Protein AF-A0A136KD57-F1 (afdb_monomer_lite)

Secondary structure (DSSP, 8-state):
-EEEEE-SHHHH---TT-SS-SSHHHHHHHHHHHHHHHHHHTSEEEEE-HHHHHHHHHHHHHH----HHHHHHSEE----TTT----HHHHHHHHHHHHHHHHHHHHHHHHHHHHHHH-HHHHHHTT-HHHHHHHHHHHHHHHHHHHHHHHHTT---SHHHHHHHHHHHHTT-EEE---HHHHHHHHHTT-EE--HHHHHHHHHHHHHHTSPP-

Structure (mmCIF, N/CA/C/O backbone):
data_AF-A0A136KD57-F1
#
_entry.id   AF-A0A136KD57-F1
#
loop_
_atom_site.group_PDB
_atom_site.id
_atom_site.type_symbol
_atom_site.label_atom_id
_atom_site.label_alt_id
_atom_site.label_comp_id
_atom_site.label_asym_id
_atom_site.label_entity_id
_atom_site.label_seq_id
_atom_site.pdbx_PDB_ins_code
_atom_site.Cartn_x
_atom_site.Cartn_y
_atom_site.Cartn_z
_atom_site.occupancy
_atom_site.B_iso_or_equiv
_atom_site.auth_seq_id
_atom_site.auth_comp_id
_atom_site.auth_asym_id
_atom_site.auth_atom_id
_atom_site.pdbx_PDB_model_num
ATOM 1 N N . MET A 1 1 ? 10.566 -3.172 -24.345 1.00 79.19 1 MET A N 1
ATOM 2 C CA . MET A 1 1 ? 11.076 -2.652 -23.063 1.00 79.19 1 MET A CA 1
ATOM 3 C C . MET A 1 1 ? 9.919 -2.683 -22.078 1.00 79.19 1 MET A C 1
ATOM 5 O O . MET A 1 1 ? 8.841 -2.242 -22.454 1.00 79.19 1 MET A O 1
ATOM 9 N N . HIS A 1 2 ? 10.093 -3.294 -20.907 1.00 89.06 2 HIS A N 1
ATOM 10 C CA . HIS A 1 2 ? 9.032 -3.452 -19.905 1.00 89.06 2 HIS A CA 1
ATOM 11 C C . HIS A 1 2 ? 9.342 -2.602 -18.672 1.00 89.06 2 HIS A C 1
ATOM 13 O O . HIS A 1 2 ? 10.442 -2.697 -18.131 1.00 89.06 2 HIS A O 1
ATOM 19 N N . ASN A 1 3 ? 8.368 -1.819 -18.212 1.00 95.75 3 ASN A N 1
ATOM 20 C CA . ASN A 1 3 ? 8.470 -1.084 -16.955 1.00 95.75 3 ASN A CA 1
ATOM 21 C C . ASN A 1 3 ? 7.967 -1.975 -15.817 1.00 95.75 3 ASN A C 1
ATOM 23 O O . ASN A 1 3 ? 6.866 -2.516 -15.910 1.00 95.75 3 ASN A O 1
ATOM 27 N N . ILE A 1 4 ? 8.754 -2.140 -14.759 1.00 96.50 4 ILE A N 1
ATOM 28 C CA . ILE A 1 4 ? 8.325 -2.776 -13.510 1.00 96.50 4 ILE A CA 1
ATOM 29 C C . ILE A 1 4 ? 8.176 -1.670 -12.477 1.00 96.50 4 ILE A C 1
ATOM 31 O O . ILE A 1 4 ? 9.162 -1.044 -12.100 1.00 96.50 4 ILE A O 1
ATOM 35 N N . VAL A 1 5 ? 6.944 -1.441 -12.034 1.00 97.25 5 VAL A N 1
ATOM 36 C CA . VAL A 1 5 ? 6.612 -0.420 -11.043 1.00 97.25 5 VAL A CA 1
ATOM 37 C C . VAL A 1 5 ? 6.455 -1.093 -9.690 1.00 97.25 5 VAL A C 1
ATOM 39 O O . VAL A 1 5 ? 5.554 -1.914 -9.528 1.00 97.25 5 VAL A O 1
ATOM 42 N N . PHE A 1 6 ? 7.357 -0.804 -8.752 1.00 95.00 6 PHE A N 1
ATOM 43 C CA . PHE A 1 6 ? 7.468 -1.563 -7.505 1.00 95.00 6 PHE A CA 1
ATOM 44 C C . PHE A 1 6 ? 7.185 -0.739 -6.246 1.00 95.00 6 PHE A C 1
ATOM 46 O O . PHE A 1 6 ? 7.474 0.457 -6.182 1.00 95.00 6 PHE A O 1
ATOM 53 N N . ASP A 1 7 ? 6.656 -1.440 -5.250 1.00 91.31 7 ASP A N 1
ATOM 54 C CA . ASP A 1 7 ? 6.263 -0.943 -3.930 1.00 91.31 7 ASP A CA 1
ATOM 55 C C . ASP A 1 7 ? 7.335 -1.233 -2.855 1.00 91.31 7 ASP A C 1
ATOM 57 O O . ASP A 1 7 ? 8.172 -2.115 -3.047 1.00 91.31 7 ASP A O 1
ATOM 61 N N . THR A 1 8 ? 7.296 -0.575 -1.691 1.00 88.31 8 THR A N 1
ATOM 62 C CA . THR A 1 8 ? 8.123 -0.946 -0.525 1.00 88.31 8 THR A CA 1
ATOM 63 C C . THR A 1 8 ? 7.724 -2.302 0.049 1.00 88.31 8 THR A C 1
ATOM 65 O O . THR A 1 8 ? 8.574 -3.060 0.526 1.00 88.31 8 THR A O 1
ATOM 68 N N . ASN A 1 9 ? 6.435 -2.641 -0.037 1.00 88.25 9 ASN A N 1
ATOM 69 C CA . ASN A 1 9 ? 5.845 -3.835 0.560 1.00 88.25 9 ASN A CA 1
ATOM 70 C C . ASN A 1 9 ? 6.569 -5.134 0.153 1.00 88.25 9 ASN A C 1
ATOM 72 O O . ASN A 1 9 ? 6.773 -6.010 0.995 1.00 88.25 9 ASN A O 1
ATOM 76 N N . ILE A 1 10 ? 7.073 -5.227 -1.086 1.00 89.06 10 ILE A N 1
ATOM 77 C CA . ILE A 1 10 ? 7.795 -6.415 -1.584 1.00 89.06 10 ILE A CA 1
ATOM 78 C C . ILE A 1 10 ? 9.068 -6.733 -0.776 1.00 89.06 10 ILE A C 1
ATOM 80 O O . ILE A 1 10 ? 9.485 -7.893 -0.697 1.00 89.06 10 ILE A O 1
ATOM 84 N N . PHE A 1 11 ? 9.684 -5.724 -0.151 1.00 89.19 11 PHE A N 1
ATOM 85 C CA . PHE A 1 11 ? 10.924 -5.866 0.618 1.00 89.19 11 PHE A CA 1
ATOM 86 C C . PHE A 1 11 ? 10.695 -6.208 2.083 1.00 89.19 11 PHE A C 1
ATOM 88 O O . PHE A 1 11 ? 11.614 -6.700 2.736 1.00 89.19 11 PHE A O 1
ATOM 95 N N . PHE A 1 12 ? 9.488 -5.981 2.605 1.00 85.38 12 PHE A N 1
ATOM 96 C CA . PHE A 1 12 ? 9.203 -6.158 4.030 1.00 85.38 12 PHE A CA 1
ATOM 97 C C . PHE A 1 12 ? 8.187 -7.261 4.290 1.00 85.38 12 PHE A C 1
ATOM 99 O O . PHE A 1 12 ? 8.375 -8.047 5.216 1.00 85.38 12 PHE A O 1
ATOM 106 N N . ASN A 1 13 ? 7.195 -7.422 3.419 1.00 76.75 13 ASN A N 1
ATOM 107 C CA . ASN A 1 13 ? 6.130 -8.399 3.572 1.00 76.75 13 ASN A CA 1
ATOM 108 C C . ASN A 1 13 ? 6.259 -9.494 2.504 1.00 76.75 13 ASN A C 1
ATOM 110 O O . ASN A 1 13 ? 6.046 -9.257 1.317 1.00 76.75 13 ASN A O 1
ATOM 114 N N . THR A 1 14 ? 6.670 -10.694 2.911 1.00 66.56 14 THR A N 1
ATOM 115 C CA . THR A 1 14 ? 6.693 -11.874 2.033 1.00 66.56 14 THR A CA 1
ATOM 116 C C . THR A 1 14 ? 5.744 -12.917 2.563 1.00 66.56 14 THR A C 1
ATOM 118 O O . THR A 1 14 ? 5.852 -13.316 3.722 1.00 66.56 14 THR A O 1
ATOM 121 N N . GLU A 1 15 ? 4.884 -13.403 1.680 1.00 65.38 15 GLU A N 1
ATOM 122 C CA . GLU A 1 15 ? 4.114 -14.612 1.917 1.00 65.38 15 GLU A CA 1
ATOM 123 C C . GLU A 1 15 ? 5.043 -15.832 2.015 1.00 65.38 1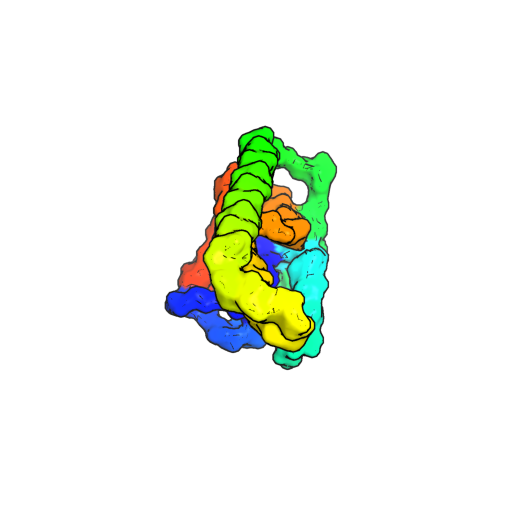5 GLU A C 1
ATOM 125 O O . GLU A 1 15 ? 6.078 -15.924 1.336 1.00 65.38 15 GLU A O 1
ATOM 130 N N . ASP A 1 16 ? 4.663 -16.788 2.862 1.00 56.28 16 ASP A N 1
ATOM 131 C CA . ASP A 1 16 ? 5.336 -18.078 2.945 1.00 56.28 16 ASP A CA 1
ATOM 132 C C . ASP A 1 16 ? 5.268 -18.793 1.584 1.00 56.28 16 ASP A C 1
ATOM 134 O O . ASP A 1 16 ? 4.196 -18.986 1.017 1.00 56.28 16 ASP A O 1
ATOM 138 N N . GLY A 1 17 ? 6.430 -19.193 1.054 1.00 57.91 17 GLY A N 1
ATOM 139 C CA . GLY A 1 17 ? 6.535 -19.878 -0.241 1.00 57.91 17 GLY A CA 1
ATOM 140 C C . GLY A 1 17 ? 6.887 -18.986 -1.436 1.00 57.91 17 GLY A C 1
ATOM 141 O O . GLY A 1 17 ? 6.871 -19.473 -2.563 1.00 57.91 17 GLY A O 1
ATOM 142 N N . SER A 1 18 ? 7.229 -17.710 -1.225 1.00 68.75 18 SER A N 1
ATOM 143 C CA . SER A 1 18 ? 7.801 -16.885 -2.297 1.00 68.75 18 SER A CA 1
ATOM 144 C C . SER A 1 18 ? 9.212 -17.341 -2.706 1.00 68.75 18 SER A C 1
ATOM 146 O O . SER A 1 18 ? 9.999 -17.779 -1.867 1.00 68.75 18 SER A O 1
ATOM 148 N N . ASP A 1 19 ? 9.566 -17.157 -3.982 1.00 75.38 19 ASP A N 1
ATOM 149 C CA . ASP A 1 19 ? 10.933 -17.350 -4.505 1.00 75.38 19 ASP A CA 1
ATOM 150 C C . ASP A 1 19 ? 11.944 -16.294 -3.992 1.00 75.38 19 ASP A C 1
ATOM 152 O O . ASP A 1 19 ? 13.109 -16.261 -4.416 1.00 75.38 19 ASP A O 1
ATOM 156 N N . PHE A 1 20 ? 11.491 -15.390 -3.118 1.00 83.31 20 PHE A N 1
ATOM 157 C CA . PHE A 1 20 ? 12.258 -14.277 -2.580 1.00 83.31 20 PHE A CA 1
ATOM 158 C C . PHE A 1 20 ? 12.920 -14.651 -1.247 1.00 83.31 20 PHE A C 1
ATOM 160 O O . PHE A 1 20 ? 12.356 -15.406 -0.451 1.00 83.31 20 PHE A O 1
ATOM 167 N N . PRO A 1 21 ? 14.118 -14.108 -0.968 1.00 86.06 21 PRO A N 1
ATOM 168 C CA . PRO A 1 21 ? 14.751 -14.266 0.333 1.00 86.06 21 PRO A CA 1
ATOM 169 C C . PRO A 1 21 ? 13.870 -13.748 1.477 1.00 86.06 21 PRO A C 1
ATOM 171 O O . PRO A 1 21 ? 13.129 -12.780 1.319 1.00 86.06 21 PRO A O 1
ATOM 174 N N . LYS A 1 22 ? 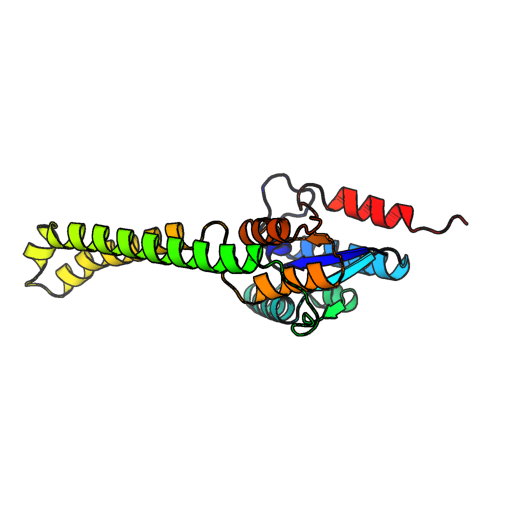13.985 -14.356 2.663 1.00 85.12 22 LYS A N 1
ATOM 175 C CA . LYS A 1 22 ? 13.256 -13.889 3.858 1.00 85.12 22 LYS A CA 1
ATOM 176 C C . LYS A 1 22 ? 13.837 -12.582 4.405 1.00 85.12 22 LYS A C 1
ATOM 178 O O . LYS A 1 22 ? 13.101 -11.734 4.912 1.00 85.12 22 LYS A O 1
ATOM 183 N N . ASN A 1 23 ? 15.156 -12.414 4.302 1.00 89.50 23 ASN A N 1
ATOM 184 C CA . ASN A 1 23 ? 15.848 -11.231 4.793 1.00 89.50 23 ASN A CA 1
ATOM 185 C C . ASN A 1 23 ? 15.536 -10.007 3.897 1.00 89.50 23 ASN A C 1
ATOM 187 O O . ASN A 1 23 ? 15.677 -10.109 2.677 1.00 89.50 23 ASN A O 1
ATOM 191 N N . PRO A 1 24 ? 15.119 -8.856 4.461 1.00 90.19 24 PRO A N 1
ATOM 192 C CA . PRO A 1 24 ? 14.869 -7.634 3.690 1.00 90.19 24 PRO A CA 1
ATOM 193 C C . PRO A 1 24 ? 16.069 -7.139 2.868 1.00 90.19 24 PRO A C 1
ATOM 195 O O . PRO A 1 24 ? 15.885 -6.771 1.712 1.00 90.19 24 PRO A O 1
ATOM 198 N N . GLN A 1 25 ? 17.292 -7.183 3.413 1.00 91.94 25 GLN A N 1
ATOM 199 C CA . GLN A 1 25 ? 18.507 -6.784 2.690 1.00 91.94 25 GLN A CA 1
ATOM 200 C C . GLN A 1 25 ? 18.726 -7.668 1.462 1.00 91.94 25 GLN A C 1
ATOM 202 O O . GLN A 1 25 ? 18.897 -7.161 0.361 1.00 91.94 25 GLN A O 1
ATOM 207 N N . GLU A 1 26 ? 18.628 -8.989 1.622 1.00 91.94 26 GLU A N 1
ATOM 208 C CA . GLU A 1 26 ? 18.803 -9.929 0.507 1.00 91.94 26 GLU A CA 1
ATOM 209 C C . GLU A 1 26 ? 17.748 -9.718 -0.595 1.00 91.94 26 GLU A C 1
ATOM 211 O O . GLU A 1 26 ? 18.031 -9.920 -1.777 1.00 91.94 26 GLU A O 1
ATOM 216 N N . ARG A 1 27 ? 16.529 -9.285 -0.236 1.00 91.00 27 ARG A N 1
ATOM 217 C CA . ARG A 1 27 ? 15.493 -8.905 -1.212 1.00 91.00 27 ARG A CA 1
ATOM 218 C C . ARG A 1 27 ? 15.848 -7.629 -1.961 1.00 91.00 27 ARG A C 1
ATOM 220 O O . ARG A 1 27 ? 15.686 -7.589 -3.179 1.00 91.00 27 ARG A O 1
ATOM 227 N N . ILE A 1 28 ? 16.318 -6.608 -1.247 1.00 93.19 28 ILE A N 1
ATOM 228 C CA . ILE A 1 28 ? 16.773 -5.346 -1.840 1.00 93.19 28 ILE A CA 1
ATOM 229 C C . ILE A 1 28 ? 17.917 -5.621 -2.819 1.00 93.19 28 ILE A C 1
ATOM 231 O O . ILE A 1 28 ? 17.846 -5.188 -3.969 1.00 93.19 28 ILE A O 1
ATOM 235 N N . ASP A 1 29 ? 18.904 -6.419 -2.410 1.00 93.44 29 ASP A N 1
ATOM 236 C CA . ASP A 1 29 ? 20.050 -6.796 -3.241 1.00 93.44 29 ASP A CA 1
ATOM 237 C C . ASP A 1 29 ? 19.606 -7.582 -4.484 1.00 93.44 29 ASP A C 1
ATOM 239 O O . ASP A 1 29 ? 20.069 -7.324 -5.599 1.00 93.44 29 ASP A O 1
ATOM 243 N N . LEU A 1 30 ? 18.655 -8.512 -4.325 1.00 92.50 30 LEU A N 1
ATOM 244 C CA . LEU A 1 30 ? 18.106 -9.287 -5.436 1.00 92.50 30 LEU A CA 1
ATOM 245 C C . LEU A 1 30 ? 17.407 -8.386 -6.463 1.00 92.50 30 LEU A C 1
ATOM 247 O O . LEU A 1 30 ? 17.699 -8.486 -7.658 1.00 92.50 30 LEU A O 1
ATOM 251 N N . VAL A 1 31 ? 16.513 -7.497 -6.021 1.00 93.31 31 VAL A N 1
ATOM 252 C CA . VAL A 1 31 ? 15.816 -6.560 -6.918 1.00 93.31 31 VAL A CA 1
ATOM 253 C C . VAL A 1 31 ? 16.798 -5.573 -7.548 1.00 93.31 31 VAL A C 1
ATOM 255 O O . VAL A 1 31 ? 16.710 -5.327 -8.750 1.00 93.31 31 VAL A O 1
ATOM 258 N N . GLY A 1 32 ? 17.787 -5.088 -6.792 1.00 94.25 32 GLY A N 1
ATOM 259 C CA . GLY A 1 32 ? 18.881 -4.265 -7.312 1.00 94.25 32 GLY A CA 1
ATOM 260 C C . GLY A 1 32 ? 19.642 -4.969 -8.436 1.00 94.25 32 GLY A C 1
ATOM 261 O O . GLY A 1 32 ? 19.864 -4.386 -9.498 1.00 94.25 32 GLY A O 1
ATOM 262 N N . SER A 1 33 ? 19.934 -6.264 -8.273 1.00 94.12 33 SER A N 1
ATOM 263 C CA . SER A 1 33 ? 20.579 -7.073 -9.313 1.00 94.12 33 SER A CA 1
ATOM 264 C C . SER A 1 33 ? 19.715 -7.231 -10.573 1.00 94.12 33 SER A C 1
ATOM 266 O O . SER A 1 33 ? 20.244 -7.255 -11.689 1.00 94.12 33 SER A O 1
ATOM 268 N N . PHE A 1 34 ? 18.387 -7.328 -10.428 1.00 94.00 34 PHE A N 1
ATOM 269 C CA . PHE A 1 34 ? 17.470 -7.358 -11.569 1.00 94.00 34 PHE A CA 1
ATOM 270 C C . PHE A 1 34 ? 17.435 -6.016 -12.288 1.00 94.00 34 PHE A C 1
ATOM 272 O O . PHE A 1 34 ? 17.510 -5.993 -13.516 1.00 94.00 34 PHE A O 1
ATOM 279 N N . ALA A 1 35 ? 17.368 -4.915 -11.541 1.00 94.19 35 ALA A N 1
ATOM 280 C CA . ALA A 1 35 ? 17.367 -3.568 -12.093 1.00 94.19 35 ALA A CA 1
ATOM 281 C C . ALA A 1 35 ? 18.663 -3.277 -12.868 1.00 94.19 35 ALA A C 1
ATOM 283 O O . ALA A 1 35 ? 18.607 -2.823 -14.013 1.00 94.19 35 ALA A O 1
ATOM 284 N N . ALA A 1 36 ? 19.820 -3.650 -12.309 1.00 93.75 36 ALA A N 1
ATOM 285 C CA . ALA A 1 36 ? 21.119 -3.512 -12.966 1.00 93.75 36 ALA A CA 1
ATOM 286 C C . ALA A 1 36 ? 21.180 -4.292 -14.293 1.00 93.75 36 ALA A C 1
ATOM 288 O O . ALA A 1 36 ? 21.536 -3.748 -15.341 1.00 93.75 36 ALA A O 1
ATOM 289 N N . ARG A 1 37 ? 20.772 -5.571 -14.280 1.00 92.94 37 ARG A N 1
ATOM 290 C CA . ARG A 1 37 ? 20.731 -6.412 -15.492 1.00 92.94 37 ARG A CA 1
ATOM 291 C C . ARG A 1 37 ? 19.701 -5.926 -16.514 1.00 92.94 37 ARG A C 1
ATOM 293 O O . ARG A 1 37 ? 19.945 -6.015 -17.720 1.00 92.94 37 ARG A O 1
ATOM 300 N N . GLY A 1 38 ? 18.573 -5.397 -16.048 1.00 91.19 38 GLY A N 1
ATOM 301 C CA . GLY A 1 38 ? 17.537 -4.786 -16.879 1.00 91.19 38 GLY A CA 1
ATOM 302 C C . GLY A 1 38 ? 18.077 -3.600 -17.672 1.00 91.19 38 GLY A C 1
ATOM 303 O O . GLY A 1 38 ? 17.964 -3.597 -18.900 1.00 91.19 38 GLY A O 1
ATOM 304 N N . LYS A 1 39 ? 18.771 -2.676 -16.990 1.00 87.19 39 LYS A N 1
ATOM 305 C CA . LYS A 1 39 ? 19.448 -1.528 -17.615 1.00 87.19 39 LYS A CA 1
ATOM 306 C C . LYS A 1 39 ? 20.468 -1.961 -18.671 1.00 87.19 39 LYS A C 1
ATOM 308 O O . LYS A 1 39 ? 20.448 -1.432 -19.777 1.00 87.19 39 LYS A O 1
ATOM 313 N N . ILE A 1 40 ? 21.315 -2.951 -18.368 1.00 87.50 40 ILE A N 1
ATOM 314 C CA . ILE A 1 40 ? 22.353 -3.436 -19.300 1.00 87.50 40 ILE A CA 1
ATOM 315 C C . ILE A 1 40 ? 21.742 -4.087 -20.548 1.00 87.50 40 ILE A C 1
ATOM 317 O O . ILE A 1 40 ? 22.223 -3.874 -21.657 1.00 87.50 40 ILE A O 1
ATOM 321 N N . SER A 1 41 ? 20.691 -4.891 -20.379 1.00 85.62 41 SER A N 1
ATOM 322 C CA . SER A 1 41 ? 20.040 -5.583 -21.500 1.00 85.62 41 SER A CA 1
ATOM 323 C C . SER A 1 41 ? 19.085 -4.695 -22.308 1.00 85.62 41 SER A C 1
ATOM 325 O O . SER A 1 41 ? 18.626 -5.115 -23.366 1.00 85.62 41 SER A O 1
ATOM 327 N N . GLY A 1 42 ? 18.733 -3.500 -21.814 1.00 81.94 42 GLY A N 1
ATOM 328 C CA . GLY A 1 42 ? 17.723 -2.616 -22.418 1.00 81.94 42 GLY A CA 1
ATOM 329 C C . GLY A 1 42 ? 16.297 -3.188 -22.400 1.00 81.94 42 GLY A C 1
ATOM 330 O O . GLY A 1 42 ? 15.382 -2.645 -23.022 1.00 81.94 42 GLY A O 1
ATOM 331 N N . GLY A 1 43 ? 16.096 -4.314 -21.711 1.00 83.50 43 GLY A N 1
ATOM 332 C CA . GLY A 1 43 ? 14.858 -5.082 -21.726 1.00 83.50 43 GLY A CA 1
ATOM 333 C C . GLY A 1 43 ? 13.836 -4.646 -20.685 1.00 83.50 43 GLY A C 1
ATOM 334 O O . GLY A 1 43 ? 12.629 -4.675 -20.959 1.00 83.50 43 GLY A O 1
ATOM 335 N N . LEU A 1 44 ? 14.324 -4.234 -19.512 1.00 92.44 44 LEU A N 1
ATOM 336 C CA . LEU A 1 44 ? 13.522 -3.907 -18.338 1.00 92.44 44 LEU A CA 1
ATOM 337 C C . LEU A 1 44 ? 14.036 -2.658 -17.632 1.00 92.44 44 LEU A C 1
ATOM 339 O O . LEU A 1 44 ? 15.241 -2.497 -17.452 1.00 92.44 44 LEU A O 1
ATOM 343 N N . ILE A 1 45 ? 13.100 -1.838 -17.167 1.00 94.88 45 ILE A N 1
ATOM 344 C CA . ILE A 1 45 ? 13.366 -0.681 -16.319 1.00 94.88 45 ILE A CA 1
ATOM 345 C C . ILE A 1 45 ? 12.547 -0.848 -15.045 1.00 94.88 45 ILE A C 1
ATOM 347 O O . ILE A 1 45 ? 11.340 -1.083 -15.101 1.00 94.88 45 ILE A O 1
ATOM 351 N N . PHE A 1 46 ? 13.210 -0.751 -13.898 1.00 96.38 46 PHE A N 1
ATOM 352 C CA . PHE A 1 46 ? 12.536 -0.696 -12.607 1.00 96.38 46 PHE A CA 1
ATOM 353 C C . PHE A 1 46 ? 12.274 0.762 -12.266 1.00 96.38 46 PHE A C 1
ATOM 355 O O . PHE A 1 46 ? 13.203 1.570 -12.263 1.00 96.38 46 PHE A O 1
ATOM 362 N N . VAL A 1 47 ? 11.018 1.082 -11.985 1.00 97.38 47 VAL A N 1
ATOM 363 C CA . VAL A 1 47 ? 10.553 2.439 -11.713 1.00 97.38 47 VAL A CA 1
ATOM 364 C C . VAL A 1 47 ? 9.783 2.445 -10.397 1.00 97.38 47 VAL A C 1
ATOM 366 O O . VAL A 1 47 ? 9.109 1.475 -10.053 1.00 97.38 47 VAL A O 1
ATOM 369 N N . THR A 1 48 ? 9.868 3.532 -9.646 1.00 96.56 48 THR A N 1
ATOM 370 C CA . THR A 1 48 ? 9.056 3.734 -8.445 1.00 96.56 48 THR A CA 1
ATOM 371 C C . THR A 1 48 ? 8.745 5.215 -8.225 1.00 96.56 48 THR A C 1
ATOM 373 O O . THR A 1 48 ? 9.227 6.075 -8.969 1.00 96.56 48 THR A O 1
ATOM 376 N N . THR A 1 49 ? 7.920 5.521 -7.227 1.00 97.06 49 THR A N 1
ATOM 377 C CA . THR A 1 49 ? 7.495 6.886 -6.902 1.00 97.06 49 THR A CA 1
ATOM 378 C C . THR A 1 49 ? 8.405 7.523 -5.846 1.00 97.06 49 THR A C 1
ATOM 380 O O . THR A 1 49 ? 9.021 6.815 -5.046 1.00 97.06 49 THR A O 1
ATOM 383 N N . PRO A 1 50 ? 8.486 8.867 -5.785 1.00 95.94 50 PRO A N 1
ATOM 384 C CA . PRO A 1 50 ? 9.198 9.556 -4.710 1.00 95.94 50 PRO A CA 1
ATOM 385 C C . PRO A 1 50 ? 8.729 9.142 -3.308 1.00 95.94 50 PRO A C 1
ATOM 387 O O . PRO A 1 50 ? 9.562 8.925 -2.435 1.00 95.94 50 PRO A O 1
ATOM 390 N N . SER A 1 51 ? 7.421 8.949 -3.109 1.00 93.44 51 SER A N 1
ATOM 391 C CA . SER A 1 51 ? 6.859 8.541 -1.816 1.00 93.44 51 SER A CA 1
ATOM 392 C C . SER A 1 51 ? 7.350 7.165 -1.364 1.00 93.44 51 SER A C 1
ATOM 394 O O . SER A 1 51 ? 7.719 7.002 -0.205 1.00 93.44 51 SER A O 1
ATOM 396 N N . VAL A 1 52 ? 7.452 6.201 -2.284 1.00 92.81 52 VAL A N 1
ATOM 397 C CA . VAL A 1 52 ? 8.017 4.872 -1.990 1.00 92.81 52 VAL A CA 1
ATOM 398 C C . VAL A 1 52 ? 9.503 4.978 -1.624 1.00 92.81 52 VAL A C 1
ATOM 400 O O . VAL A 1 52 ? 9.977 4.276 -0.733 1.00 92.81 52 VAL A O 1
ATOM 403 N N . ILE A 1 53 ? 10.257 5.887 -2.252 1.00 94.12 53 ILE A N 1
ATOM 404 C CA . ILE A 1 53 ? 11.657 6.141 -1.872 1.00 94.12 53 ILE A CA 1
ATOM 405 C C . ILE A 1 53 ? 11.768 6.733 -0.467 1.00 94.12 53 ILE A C 1
ATOM 407 O O . ILE A 1 53 ? 12.669 6.348 0.283 1.00 94.12 53 ILE A O 1
ATOM 411 N N . ASP A 1 54 ? 10.887 7.661 -0.107 1.00 93.31 54 ASP A N 1
ATOM 412 C CA . ASP A 1 54 ? 10.882 8.252 1.230 1.00 93.31 54 ASP A CA 1
ATOM 413 C C . ASP A 1 54 ? 10.571 7.192 2.296 1.00 93.31 54 ASP A C 1
ATOM 415 O O . ASP A 1 54 ? 11.288 7.105 3.296 1.00 93.31 54 ASP A O 1
ATOM 419 N N . GLU A 1 55 ? 9.619 6.292 2.032 1.00 91.38 55 GLU A N 1
ATOM 420 C CA . GLU A 1 55 ? 9.365 5.127 2.886 1.00 91.38 55 GLU A CA 1
ATOM 421 C C . GLU A 1 55 ? 10.594 4.214 3.014 1.00 91.38 55 GLU A C 1
ATOM 423 O O . GLU A 1 55 ? 10.974 3.846 4.128 1.00 91.38 55 GLU A O 1
ATOM 428 N N . LEU A 1 56 ? 11.265 3.870 1.905 1.00 91.94 56 LEU A N 1
ATOM 429 C CA . LEU A 1 56 ? 12.477 3.039 1.947 1.00 91.94 56 LEU A CA 1
ATOM 430 C C . LEU A 1 56 ? 13.582 3.667 2.799 1.00 91.94 56 LEU A C 1
ATOM 432 O O . LEU A 1 56 ? 14.225 2.953 3.569 1.00 91.94 56 LEU A O 1
ATOM 436 N N . LYS A 1 57 ? 13.787 4.985 2.698 1.00 92.75 57 LYS A N 1
ATOM 437 C CA . LYS A 1 57 ? 14.770 5.716 3.514 1.00 92.75 57 LYS A CA 1
ATOM 438 C C . LYS A 1 57 ? 14.407 5.698 4.994 1.00 92.75 57 LYS A C 1
ATOM 440 O O . LYS A 1 57 ? 15.284 5.526 5.840 1.00 92.75 57 LYS A O 1
ATOM 445 N N . GLU A 1 58 ? 13.128 5.860 5.327 1.00 91.19 58 GLU A N 1
ATOM 446 C CA . GLU A 1 58 ? 12.677 5.731 6.713 1.00 91.19 58 GLU A CA 1
ATOM 447 C C . GLU A 1 58 ? 12.931 4.327 7.265 1.00 91.19 58 GLU A C 1
ATOM 449 O O . GLU A 1 58 ? 13.354 4.169 8.413 1.00 91.19 58 GLU A O 1
ATOM 454 N N . PHE A 1 59 ? 12.663 3.300 6.461 1.00 88.12 59 PHE A N 1
ATOM 455 C CA . PHE A 1 59 ? 12.910 1.923 6.856 1.00 88.12 59 PHE A CA 1
ATOM 456 C C . PHE A 1 59 ? 14.416 1.630 6.990 1.00 88.12 59 PHE A C 1
ATOM 458 O O . PHE A 1 59 ? 14.790 0.947 7.945 1.00 88.12 59 PHE A O 1
ATOM 465 N N . GLU A 1 60 ? 15.273 2.172 6.115 1.00 91.12 60 GLU A N 1
ATOM 466 C CA . GLU A 1 60 ? 16.744 2.068 6.199 1.00 91.12 60 GLU A CA 1
ATOM 467 C C . GLU A 1 60 ? 17.239 2.625 7.542 1.00 91.12 60 GLU A C 1
ATOM 469 O O . GLU A 1 60 ? 17.959 1.942 8.273 1.00 91.12 60 GLU A O 1
ATOM 474 N N . GLN A 1 61 ? 16.753 3.805 7.942 1.00 90.38 61 GLN A N 1
ATOM 475 C CA . GLN A 1 61 ? 17.101 4.425 9.226 1.00 90.38 61 GLN A CA 1
ATOM 476 C C . GLN A 1 61 ? 16.643 3.609 10.442 1.00 90.38 61 GLN A C 1
ATOM 478 O O . GLN A 1 61 ? 17.343 3.560 11.453 1.00 90.38 61 GLN A O 1
ATOM 483 N N . LYS A 1 62 ? 15.460 2.986 10.368 1.00 88.56 62 LYS A N 1
ATOM 484 C CA . LYS A 1 62 ? 14.869 2.235 11.489 1.00 88.56 62 LYS A CA 1
ATOM 485 C C . LYS A 1 62 ? 15.457 0.829 11.640 1.00 88.56 62 LYS A C 1
ATOM 487 O O . LYS A 1 62 ? 15.564 0.346 12.764 1.00 88.56 62 LYS A O 1
ATOM 492 N N . ASN A 1 63 ? 15.812 0.178 10.532 1.00 85.00 63 ASN A N 1
ATOM 493 C CA . ASN A 1 63 ? 16.122 -1.256 10.497 1.00 85.00 63 ASN A CA 1
ATOM 494 C C . ASN A 1 63 ? 17.574 -1.580 10.098 1.00 85.00 63 ASN A C 1
ATOM 496 O O . ASN A 1 63 ? 17.971 -2.739 10.203 1.00 85.00 63 ASN A O 1
ATOM 500 N N . GLY A 1 64 ? 18.369 -0.594 9.662 1.00 84.00 64 GLY A N 1
ATOM 501 C CA . GLY A 1 64 ? 19.810 -0.752 9.426 1.00 84.00 64 GLY A CA 1
ATOM 502 C C . GLY A 1 64 ? 20.194 -1.548 8.172 1.00 84.00 64 GLY A C 1
ATOM 503 O O . GLY A 1 64 ? 21.263 -2.152 8.148 1.00 84.00 64 GLY A O 1
ATOM 504 N N . PHE A 1 65 ? 19.332 -1.578 7.155 1.00 87.44 65 PHE A N 1
ATOM 505 C CA . PHE A 1 65 ? 19.653 -2.113 5.826 1.00 87.44 65 PHE A CA 1
ATOM 506 C C . PHE A 1 65 ? 20.102 -0.985 4.885 1.00 87.44 65 PHE A C 1
ATOM 508 O O . PHE A 1 65 ? 19.901 0.180 5.198 1.00 87.44 65 PHE A O 1
ATOM 515 N N . TYR A 1 66 ? 20.664 -1.320 3.726 1.00 91.88 66 TYR A N 1
ATOM 516 C CA . TYR A 1 66 ? 21.219 -0.372 2.759 1.00 91.88 66 TYR A CA 1
ATOM 517 C C . TYR A 1 66 ? 20.466 -0.422 1.427 1.00 91.88 66 TYR A C 1
ATOM 519 O O . TYR A 1 66 ? 20.343 -1.494 0.832 1.00 91.88 66 TYR A O 1
ATOM 527 N N . ILE A 1 67 ? 20.016 0.736 0.926 1.00 93.56 67 ILE A N 1
ATOM 528 C CA . ILE A 1 67 ? 19.292 0.845 -0.366 1.00 93.56 67 ILE A CA 1
ATOM 529 C C . ILE A 1 67 ? 20.098 1.499 -1.491 1.00 93.56 67 ILE A C 1
ATOM 531 O O . ILE A 1 67 ? 19.627 1.544 -2.624 1.00 93.56 67 ILE A O 1
ATOM 535 N N . ALA A 1 68 ? 21.306 1.998 -1.216 1.00 91.75 68 ALA A N 1
ATOM 536 C CA . ALA A 1 68 ? 22.089 2.782 -2.175 1.00 91.75 68 ALA A CA 1
ATOM 537 C C . ALA A 1 68 ? 22.308 2.070 -3.525 1.00 91.75 68 ALA A C 1
ATOM 539 O O . ALA A 1 68 ? 22.161 2.692 -4.576 1.00 91.75 68 ALA A O 1
ATOM 540 N N . GLU A 1 69 ? 22.595 0.764 -3.500 1.00 90.38 69 GLU A N 1
ATOM 541 C CA . GLU A 1 69 ? 22.792 -0.031 -4.719 1.00 90.38 69 GLU A CA 1
ATOM 542 C C . GLU A 1 69 ? 21.498 -0.149 -5.536 1.00 90.38 69 GLU A C 1
ATOM 544 O O . GLU A 1 69 ? 21.511 0.046 -6.748 1.00 90.38 69 GLU A O 1
ATOM 549 N N . LEU A 1 70 ? 20.354 -0.388 -4.884 1.00 93.81 70 LEU A N 1
ATOM 550 C CA . LEU A 1 70 ? 19.050 -0.387 -5.552 1.00 93.81 70 LEU A CA 1
ATOM 551 C C . LEU A 1 70 ? 18.792 0.971 -6.223 1.00 93.81 70 LEU A C 1
ATOM 553 O O . LEU A 1 70 ? 18.441 1.016 -7.401 1.00 93.81 70 LEU A O 1
ATOM 557 N N . LEU A 1 71 ? 19.014 2.071 -5.494 1.00 93.38 71 LEU A N 1
ATOM 558 C CA . LEU A 1 71 ? 18.774 3.433 -5.982 1.00 93.38 71 LEU A CA 1
ATOM 559 C C . LEU A 1 71 ? 19.631 3.807 -7.197 1.00 93.38 71 LEU A C 1
ATOM 561 O O . LEU A 1 71 ? 19.186 4.593 -8.029 1.00 93.38 71 LEU A O 1
ATOM 565 N N . ALA A 1 72 ? 20.824 3.226 -7.347 1.00 93.69 72 ALA A N 1
ATOM 566 C CA . ALA A 1 72 ? 21.652 3.429 -8.536 1.00 93.69 72 ALA A CA 1
ATOM 567 C C . ALA A 1 72 ? 21.007 2.841 -9.812 1.00 93.69 72 ALA A C 1
ATOM 569 O O . ALA A 1 72 ? 21.214 3.334 -10.930 1.00 93.69 72 ALA A O 1
ATOM 570 N N . HIS A 1 73 ? 20.186 1.799 -9.661 1.00 94.88 73 HIS A N 1
ATOM 571 C CA . HIS A 1 73 ? 19.651 1.017 -10.777 1.00 94.88 73 HIS A CA 1
ATOM 572 C C . HIS A 1 73 ? 18.163 1.233 -11.056 1.00 94.88 73 HIS A C 1
ATOM 574 O O . HIS A 1 73 ? 17.708 0.832 -12.124 1.00 94.88 73 HIS A O 1
ATOM 580 N N . VAL A 1 74 ? 17.419 1.906 -10.180 1.00 95.88 74 VAL A N 1
ATOM 581 C CA . VAL A 1 74 ? 15.993 2.221 -10.393 1.00 95.88 74 VAL A CA 1
ATOM 582 C C . VAL A 1 74 ? 15.789 3.652 -10.890 1.00 95.88 74 VAL A C 1
ATOM 584 O O . VAL A 1 74 ? 16.625 4.529 -10.677 1.00 95.88 74 VAL A O 1
ATOM 587 N N . GLU A 1 75 ? 14.675 3.894 -11.570 1.00 96.06 75 GLU A N 1
ATOM 588 C CA . GLU A 1 75 ? 14.211 5.234 -11.923 1.00 96.06 75 GLU A CA 1
ATOM 589 C C . GLU A 1 75 ? 13.149 5.699 -10.926 1.00 96.06 75 GLU A C 1
ATOM 591 O O . GLU A 1 75 ? 12.274 4.935 -10.518 1.00 96.06 75 GLU A O 1
ATOM 596 N N . VAL A 1 76 ? 13.215 6.968 -10.534 1.00 96.81 76 VAL A N 1
ATOM 597 C CA . VAL A 1 76 ? 12.241 7.571 -9.622 1.00 96.81 76 VAL A CA 1
ATOM 598 C C . VAL A 1 76 ? 11.429 8.585 -10.407 1.00 96.81 76 VAL A C 1
ATOM 600 O O . VAL A 1 76 ? 11.986 9.536 -10.959 1.00 96.81 76 VAL A O 1
ATOM 603 N N . LYS A 1 77 ? 10.113 8.382 -10.467 1.00 96.69 77 LYS A N 1
ATOM 604 C CA . LYS A 1 77 ? 9.199 9.213 -11.250 1.00 96.69 77 LYS A CA 1
ATOM 605 C C . LYS A 1 77 ? 7.878 9.395 -10.510 1.00 96.69 77 LYS A C 1
ATOM 607 O O . LYS A 1 77 ? 7.288 8.433 -10.035 1.00 96.69 77 LYS A O 1
ATOM 612 N N . ALA A 1 78 ? 7.410 10.636 -10.416 1.00 95.6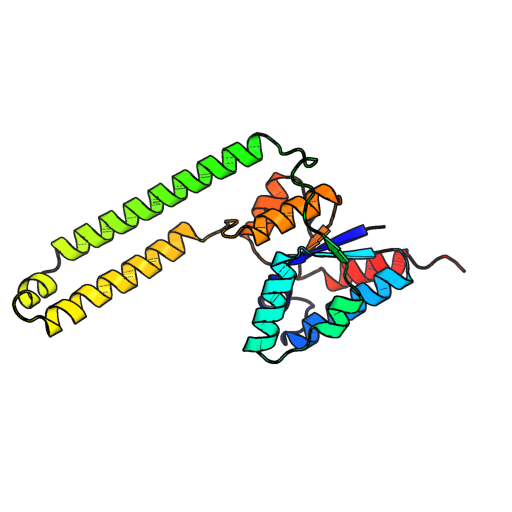9 78 ALA A N 1
ATOM 613 C CA . ALA A 1 78 ? 6.053 10.922 -9.959 1.00 95.69 78 ALA A CA 1
ATOM 614 C C . ALA A 1 78 ? 5.055 10.741 -11.120 1.00 95.69 78 ALA A C 1
ATOM 616 O O . ALA A 1 78 ? 5.429 11.021 -12.264 1.00 95.69 78 ALA A O 1
ATOM 617 N N . PRO A 1 79 ? 3.807 10.322 -10.850 1.00 95.88 79 PRO A N 1
ATOM 618 C CA . PRO A 1 79 ? 2.782 10.239 -11.882 1.00 95.88 79 PRO A CA 1
ATOM 619 C C . PRO A 1 79 ? 2.491 11.605 -12.508 1.00 95.88 79 PRO A C 1
ATOM 621 O O . PRO A 1 79 ? 2.435 12.628 -11.818 1.00 95.88 79 PRO A O 1
ATOM 624 N N . SER A 1 80 ? 2.223 11.619 -13.809 1.00 94.69 80 SER A N 1
ATOM 625 C CA . SER A 1 80 ? 1.731 12.800 -14.514 1.00 94.69 80 SER A CA 1
ATOM 626 C C . SER A 1 80 ? 0.236 12.998 -14.243 1.00 94.69 80 SER A C 1
ATOM 628 O O . SER A 1 80 ? -0.622 12.649 -15.052 1.00 94.69 80 SER A O 1
ATOM 630 N N . TYR A 1 81 ? -0.106 13.552 -13.073 1.00 91.75 81 TYR A N 1
ATOM 631 C CA . TYR A 1 81 ? -1.500 13.680 -12.609 1.00 91.75 81 TYR A CA 1
ATOM 632 C C . TYR A 1 81 ? -2.454 14.354 -13.606 1.00 91.75 81 TYR A C 1
ATOM 634 O O . TYR A 1 81 ? -3.655 14.102 -13.567 1.00 91.75 81 TYR A O 1
ATOM 642 N N . LEU A 1 82 ? -1.935 15.229 -14.471 1.00 91.25 82 LEU A N 1
ATOM 643 C CA . LEU A 1 82 ? -2.728 15.972 -15.451 1.00 91.25 82 LEU A CA 1
ATOM 644 C C . LEU A 1 82 ? -3.000 15.182 -16.737 1.00 91.25 82 LEU A C 1
ATOM 646 O O . LEU A 1 82 ? -3.953 15.496 -17.445 1.00 91.25 82 LEU A O 1
ATOM 650 N N . GLU A 1 83 ? -2.170 14.187 -17.047 1.00 92.50 83 GLU A N 1
ATOM 651 C CA . GLU A 1 83 ? -2.199 13.458 -18.321 1.00 92.50 83 GLU A CA 1
ATOM 652 C C . GLU A 1 83 ? -2.825 12.063 -18.183 1.00 92.50 83 GLU A C 1
ATOM 654 O O . GLU A 1 83 ? -3.155 11.425 -19.182 1.00 92.50 83 GLU A O 1
ATOM 659 N N . ILE A 1 84 ? -3.014 11.575 -16.952 1.00 93.31 84 ILE A N 1
ATOM 660 C CA . ILE A 1 84 ? -3.537 10.231 -16.702 1.00 93.31 84 ILE A CA 1
ATOM 661 C C . ILE A 1 84 ? -5.065 10.219 -16.790 1.00 93.31 84 ILE A C 1
ATOM 663 O O . ILE A 1 84 ? -5.777 10.737 -15.929 1.00 93.31 84 ILE A O 1
ATOM 667 N N . GLU A 1 85 ? -5.586 9.527 -17.799 1.00 90.81 85 GLU A N 1
ATOM 668 C CA . GLU A 1 85 ? -7.020 9.278 -17.936 1.00 90.81 85 GLU A CA 1
ATOM 669 C C . GLU A 1 85 ? -7.491 8.174 -16.984 1.00 90.81 85 GLU A C 1
ATOM 671 O O . GLU A 1 85 ? -7.059 7.024 -17.083 1.00 90.81 85 GLU A O 1
ATOM 676 N N . LEU A 1 86 ? -8.433 8.479 -16.092 1.00 90.69 86 LEU A N 1
ATOM 677 C CA . LEU A 1 86 ? -9.033 7.496 -15.189 1.00 90.69 86 LEU A CA 1
ATOM 678 C C . LEU A 1 86 ? -10.441 7.107 -15.624 1.00 90.69 86 LEU A C 1
ATOM 680 O O . LEU A 1 86 ? -11.260 7.947 -15.991 1.00 90.69 86 LEU A O 1
ATOM 684 N N . SER A 1 87 ? -10.749 5.813 -15.514 1.00 90.00 87 SER A N 1
ATOM 685 C CA . SER A 1 87 ? -12.115 5.338 -15.720 1.00 90.00 87 SER A CA 1
ATOM 686 C C . SER A 1 87 ? -13.043 5.939 -14.665 1.00 90.00 87 SER A C 1
ATOM 688 O O . SER A 1 87 ? -12.755 5.887 -13.467 1.00 90.00 87 SER A O 1
ATOM 690 N N . SER A 1 88 ? -14.214 6.420 -15.080 1.00 93.00 88 SER A N 1
ATOM 691 C CA . SER A 1 88 ? -15.254 6.886 -14.154 1.00 93.00 88 SER A CA 1
ATOM 692 C C . SER A 1 88 ? -15.692 5.795 -13.170 1.00 93.00 88 SER A C 1
ATOM 694 O O . SER A 1 88 ? -16.074 6.098 -12.039 1.00 93.00 88 SER A O 1
ATOM 696 N N . SER A 1 89 ? -15.581 4.516 -13.555 1.00 93.62 89 SER A N 1
ATOM 697 C CA . SER A 1 89 ? -15.842 3.387 -12.656 1.00 93.62 89 SER A CA 1
ATOM 698 C C . SER A 1 89 ? -14.871 3.336 -11.479 1.00 93.62 89 SER A C 1
ATOM 700 O O . SER A 1 89 ? -15.297 3.007 -10.378 1.00 93.62 89 SER A O 1
ATOM 702 N N . PHE A 1 90 ? -13.604 3.701 -11.689 1.00 93.19 90 PHE A N 1
ATOM 703 C CA . PHE A 1 90 ? -12.590 3.725 -10.640 1.00 93.19 90 PHE A CA 1
ATOM 704 C C . PHE A 1 90 ? -12.929 4.773 -9.579 1.00 93.19 90 PHE A C 1
ATOM 706 O O . PHE A 1 90 ? -12.972 4.463 -8.393 1.00 93.19 90 PHE A O 1
ATOM 713 N N . VAL A 1 91 ? -13.265 5.993 -10.013 1.00 92.50 91 VAL A N 1
ATOM 714 C CA . VAL A 1 91 ? -13.666 7.085 -9.110 1.00 92.50 91 VAL A CA 1
ATOM 715 C C . VAL A 1 91 ? -14.958 6.739 -8.369 1.00 92.50 91 VAL A C 1
ATOM 717 O O . VAL A 1 91 ? -15.056 6.945 -7.159 1.00 92.50 91 VAL A O 1
ATOM 720 N N . ARG A 1 92 ? -15.945 6.167 -9.069 1.00 95.44 92 ARG A N 1
ATOM 721 C CA . ARG A 1 92 ? -17.197 5.714 -8.448 1.00 95.44 92 ARG A CA 1
ATOM 722 C C . ARG A 1 92 ? -16.936 4.671 -7.363 1.00 95.44 92 ARG A C 1
ATOM 724 O O . ARG A 1 92 ? -17.486 4.788 -6.271 1.00 95.44 92 ARG A O 1
ATOM 731 N N . ASP A 1 93 ? -16.105 3.675 -7.658 1.00 93.50 93 ASP A N 1
ATOM 732 C CA . ASP A 1 93 ? -15.751 2.627 -6.703 1.00 93.50 93 ASP A CA 1
ATOM 733 C C . ASP A 1 93 ? -14.988 3.201 -5.504 1.00 93.50 93 ASP A C 1
ATOM 735 O O . ASP A 1 93 ? -15.209 2.751 -4.383 1.00 93.50 93 ASP A O 1
ATOM 739 N N . LEU A 1 94 ? -14.141 4.217 -5.713 1.00 92.06 94 LEU A N 1
ATOM 740 C CA . LEU A 1 94 ? -13.384 4.869 -4.637 1.00 92.06 94 LEU A CA 1
ATOM 741 C C . LEU A 1 94 ? -14.334 5.546 -3.654 1.00 92.06 94 LEU A C 1
ATOM 743 O O . LEU A 1 94 ? -14.239 5.352 -2.442 1.00 92.06 94 LEU A O 1
ATOM 747 N N . ILE A 1 95 ? -15.300 6.293 -4.187 1.00 93.44 95 ILE A N 1
ATOM 748 C CA . ILE A 1 95 ? -16.335 6.945 -3.385 1.00 93.44 95 ILE A CA 1
ATOM 749 C C . ILE A 1 95 ? -17.174 5.898 -2.652 1.00 93.44 95 ILE A C 1
ATOM 751 O O . ILE A 1 95 ? -17.429 6.045 -1.457 1.00 93.44 95 ILE A O 1
ATOM 755 N N . GLN A 1 96 ? -17.605 4.842 -3.345 1.00 94.19 96 GLN A N 1
ATOM 756 C CA . GLN A 1 96 ? -18.467 3.823 -2.755 1.00 94.19 96 GLN A CA 1
ATOM 757 C C . GLN A 1 96 ? -17.764 3.087 -1.608 1.00 94.19 96 GLN A C 1
ATOM 759 O O . GLN A 1 96 ? -18.297 3.017 -0.504 1.00 94.19 96 GLN A O 1
ATOM 764 N N . GLU A 1 97 ? -16.534 2.637 -1.824 1.00 92.38 97 GLU A N 1
ATOM 765 C CA . GLU A 1 97 ? -15.762 1.919 -0.814 1.00 92.38 97 GLU A CA 1
ATOM 766 C C . GLU A 1 97 ? -15.397 2.826 0.379 1.00 92.38 97 GLU A C 1
ATOM 768 O O . GLU A 1 97 ? -15.451 2.388 1.529 1.00 92.38 97 GLU A O 1
ATOM 773 N N . SER A 1 98 ? -15.118 4.115 0.143 1.00 91.19 98 SER A N 1
ATOM 774 C CA . SER A 1 98 ? -14.929 5.106 1.213 1.00 91.19 98 SER A CA 1
ATOM 775 C C . SER A 1 98 ? -16.187 5.267 2.082 1.00 91.19 98 SER A C 1
ATOM 777 O O . SER A 1 98 ? -16.110 5.273 3.320 1.00 91.19 98 SER A O 1
ATOM 779 N N . ARG A 1 99 ? -17.371 5.326 1.454 1.00 94.12 99 ARG A N 1
ATOM 780 C CA . ARG A 1 99 ? -18.659 5.379 2.165 1.00 94.12 99 ARG A CA 1
ATOM 781 C C . ARG A 1 99 ? -18.911 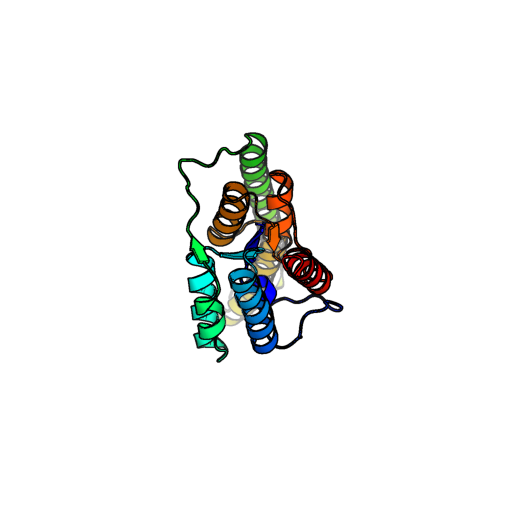4.105 2.963 1.00 94.12 99 ARG A C 1
ATOM 783 O O . ARG A 1 99 ? -19.250 4.194 4.142 1.00 94.12 99 ARG A O 1
ATOM 790 N N . ASP A 1 100 ? -18.683 2.941 2.365 1.00 93.50 100 ASP A N 1
ATOM 791 C CA . ASP A 1 100 ? -18.914 1.648 3.016 1.00 93.50 100 ASP A CA 1
ATOM 792 C C . ASP A 1 100 ? -17.965 1.422 4.202 1.00 93.50 100 ASP A C 1
ATOM 794 O O . ASP A 1 100 ? -18.339 0.808 5.203 1.00 93.50 100 ASP A O 1
ATOM 798 N N . ARG A 1 101 ? -16.736 1.947 4.143 1.00 92.06 101 ARG A N 1
ATOM 799 C CA . ARG A 1 101 ? -15.804 1.954 5.286 1.00 92.06 101 ARG A CA 1
ATOM 800 C C . ARG A 1 101 ? -16.267 2.876 6.397 1.00 92.06 101 ARG A C 1
ATOM 802 O O . ARG A 1 101 ? -16.263 2.468 7.555 1.00 92.06 101 ARG A O 1
ATOM 809 N N . SER A 1 102 ? -16.690 4.087 6.045 1.00 92.62 102 SER A N 1
ATOM 810 C CA . SER A 1 102 ? -17.217 5.054 7.013 1.00 92.62 102 SER A CA 1
ATOM 811 C C . SER A 1 102 ? -18.433 4.479 7.743 1.00 92.62 102 SER A C 1
ATOM 813 O O . SER A 1 102 ? -18.525 4.569 8.966 1.00 92.62 102 SER A O 1
ATOM 815 N N . TYR A 1 103 ? -19.316 3.798 7.008 1.00 95.00 103 TYR A N 1
ATOM 816 C CA . TYR A 1 103 ? -20.469 3.112 7.578 1.00 95.00 103 TYR A CA 1
ATOM 817 C C . TYR A 1 103 ? -20.067 1.952 8.503 1.00 95.00 103 TYR A C 1
ATOM 819 O O . TYR A 1 103 ? -20.520 1.904 9.642 1.00 95.00 103 TYR A O 1
ATOM 827 N N . ARG A 1 104 ? -19.158 1.060 8.079 1.00 94.81 104 ARG A N 1
ATOM 828 C CA . ARG A 1 104 ? -18.630 -0.017 8.946 1.00 94.81 104 ARG A CA 1
ATOM 829 C C . ARG A 1 104 ? -18.002 0.524 10.232 1.00 94.81 104 ARG A C 1
ATOM 831 O O . ARG A 1 104 ? -18.212 -0.041 11.303 1.00 94.81 104 ARG A O 1
ATOM 838 N N . GLY A 1 105 ? -17.243 1.614 10.125 1.00 94.62 105 GLY A N 1
ATOM 839 C CA . GLY A 1 105 ? -16.642 2.293 11.269 1.00 94.62 105 GLY A CA 1
ATOM 840 C C . GLY A 1 105 ? -17.689 2.822 12.251 1.00 94.62 105 GLY A C 1
ATOM 841 O O . GLY A 1 105 ? -17.537 2.624 13.457 1.00 94.62 105 GLY A O 1
ATOM 842 N N . LEU A 1 106 ? -18.764 3.431 11.738 1.00 96.06 106 LEU A N 1
ATOM 843 C CA . LEU A 1 106 ? -19.894 3.898 12.544 1.00 96.06 106 LEU A CA 1
ATOM 844 C C . LEU A 1 106 ? -20.571 2.743 13.288 1.00 96.06 106 LEU A C 1
ATOM 846 O O . LEU A 1 106 ? -20.717 2.825 14.503 1.00 96.06 106 LEU A O 1
ATOM 850 N N . VAL A 1 107 ? -20.907 1.654 12.590 1.00 96.31 107 VAL A N 1
ATOM 851 C CA . VAL A 1 107 ? -21.565 0.488 13.206 1.00 96.31 107 VAL A CA 1
ATOM 852 C C . VAL A 1 107 ? -20.724 -0.074 14.355 1.00 96.31 107 VAL A C 1
ATOM 854 O O . VAL A 1 107 ? -21.240 -0.328 15.437 1.00 96.31 107 VAL A O 1
ATOM 857 N N . ILE A 1 108 ? -19.406 -0.199 14.172 1.00 96.31 108 ILE A N 1
ATOM 858 C CA . ILE A 1 108 ? -18.508 -0.683 15.233 1.00 96.31 108 ILE A CA 1
ATOM 859 C C . ILE A 1 108 ? -18.462 0.284 16.421 1.00 96.31 108 ILE A C 1
ATOM 861 O O . ILE A 1 108 ? -18.416 -0.157 17.571 1.00 96.31 108 ILE A O 1
ATOM 865 N N . ALA A 1 109 ? -18.465 1.594 16.167 1.00 95.94 109 ALA A N 1
ATOM 866 C CA . ALA A 1 109 ? -18.500 2.592 17.230 1.00 95.94 109 ALA A CA 1
ATOM 867 C C . ALA A 1 109 ? -19.815 2.528 18.023 1.00 95.94 109 ALA A C 1
ATOM 869 O O . ALA A 1 109 ? -19.782 2.569 19.254 1.00 95.94 109 ALA A O 1
ATOM 870 N N . GLU A 1 110 ? -20.949 2.372 17.338 1.00 96.69 110 GLU A N 1
ATOM 871 C CA . GLU A 1 110 ? -22.266 2.193 17.956 1.00 96.69 110 GLU A CA 1
ATOM 872 C C . GLU A 1 110 ? -22.329 0.910 18.792 1.00 96.69 110 GLU A C 1
ATOM 874 O O . GLU A 1 110 ? -22.767 0.949 19.942 1.00 96.69 110 GLU A O 1
ATOM 879 N N . GLU A 1 111 ? -21.829 -0.213 18.268 1.00 96.06 111 GLU A N 1
ATOM 880 C CA . GLU A 1 111 ? -21.760 -1.482 18.998 1.00 96.06 111 GLU A CA 1
ATOM 881 C C . GLU A 1 111 ? -20.963 -1.345 20.298 1.00 96.06 111 GLU A C 1
ATOM 883 O O . GLU A 1 111 ? -21.464 -1.699 21.367 1.00 96.06 111 GLU A O 1
ATOM 888 N N . VAL A 1 112 ? -19.752 -0.777 20.237 1.00 95.12 112 VAL A N 1
ATOM 889 C CA . VAL A 1 112 ? -18.930 -0.588 21.441 1.00 95.12 112 VAL A CA 1
ATOM 890 C C . VAL A 1 112 ? -19.585 0.396 22.412 1.00 95.12 112 VAL A C 1
ATOM 892 O O . VAL A 1 112 ? -19.532 0.174 23.620 1.00 95.12 112 VAL A O 1
ATOM 895 N N . ALA A 1 113 ? -20.242 1.454 21.928 1.00 94.31 113 ALA A N 1
ATOM 896 C CA . ALA A 1 113 ? -20.970 2.384 22.792 1.00 94.31 113 ALA A CA 1
ATOM 897 C C . ALA A 1 113 ? -22.116 1.686 23.547 1.00 94.31 113 ALA A C 1
ATOM 899 O O . ALA A 1 113 ? -22.298 1.912 24.746 1.00 94.31 113 ALA A O 1
ATOM 900 N N . VAL A 1 114 ? -22.853 0.796 22.875 1.00 94.12 114 VAL A N 1
ATOM 901 C CA . VAL A 1 114 ? -23.902 -0.023 23.499 1.00 94.12 114 VAL A CA 1
ATOM 902 C C . VAL A 1 114 ? -23.314 -1.010 24.509 1.00 94.12 114 VAL A C 1
ATOM 904 O O . VAL A 1 114 ? -23.900 -1.193 25.578 1.00 94.12 114 VAL A O 1
ATOM 907 N N . GLU A 1 115 ? -22.174 -1.638 24.208 1.00 92.69 115 GLU A N 1
ATOM 908 C CA . GLU A 1 115 ? -21.472 -2.514 25.155 1.00 92.69 115 GLU A CA 1
ATOM 909 C C . GLU A 1 115 ? -21.051 -1.750 26.418 1.00 92.69 115 GLU A C 1
ATOM 911 O O . GLU A 1 115 ? -21.336 -2.203 27.525 1.00 92.69 115 GLU A O 1
ATOM 916 N N . VAL A 1 116 ? -20.451 -0.564 26.260 1.00 91.69 116 VAL A N 1
ATOM 917 C CA . VAL A 1 116 ? -20.049 0.315 27.371 1.00 91.69 116 VAL A CA 1
ATOM 918 C C . VAL A 1 116 ? -21.252 0.707 28.229 1.00 91.69 116 VAL A C 1
ATOM 920 O O . VAL A 1 116 ? -21.174 0.653 29.453 1.00 91.69 116 VAL A O 1
ATOM 923 N N . ALA A 1 117 ? -22.380 1.066 27.609 1.00 88.75 117 ALA A N 1
ATOM 924 C CA . ALA A 1 117 ? -23.587 1.466 28.333 1.00 88.75 117 ALA A CA 1
ATOM 925 C C . ALA A 1 117 ? -24.192 0.327 29.178 1.00 88.75 117 ALA A C 1
ATOM 927 O O . ALA A 1 117 ? -24.804 0.589 30.215 1.00 88.75 117 ALA A O 1
ATOM 928 N N . LYS A 1 118 ? -24.022 -0.928 28.741 1.00 89.81 118 LYS A N 1
ATOM 929 C CA . LYS A 1 118 ? -24.542 -2.133 29.411 1.00 89.81 118 LYS A CA 1
ATOM 930 C C . LYS A 1 118 ? -23.574 -2.735 30.433 1.00 89.81 118 LYS A C 1
ATOM 932 O O . LYS A 1 118 ? -23.942 -3.688 31.119 1.00 89.81 118 LYS A O 1
ATOM 937 N N . ASP A 1 119 ? -22.349 -2.227 30.527 1.00 89.44 119 ASP A N 1
ATOM 938 C CA . ASP A 1 119 ? -21.329 -2.810 31.387 1.00 89.44 119 ASP A CA 1
ATOM 939 C C . ASP A 1 119 ? -21.490 -2.357 32.850 1.00 89.44 119 ASP A C 1
ATOM 941 O O . ASP A 1 119 ? -21.191 -1.225 33.237 1.00 89.44 119 ASP A O 1
ATOM 945 N N . ASN A 1 120 ? -21.955 -3.284 33.690 1.00 81.88 120 ASN A N 1
ATOM 946 C CA . ASN A 1 120 ? -22.178 -3.037 35.117 1.00 81.88 120 ASN A CA 1
ATOM 947 C C . ASN A 1 120 ? -20.873 -2.770 35.891 1.00 81.88 120 ASN A C 1
ATOM 949 O O . ASN A 1 120 ? -20.907 -2.131 36.942 1.00 81.88 120 ASN A O 1
ATOM 953 N N . THR A 1 121 ? -19.722 -3.247 35.400 1.00 79.00 121 THR A N 1
ATOM 954 C CA . THR A 1 121 ? -18.426 -3.048 36.070 1.00 79.00 121 THR A CA 1
ATOM 955 C C . THR A 1 121 ? -17.912 -1.624 35.878 1.00 79.00 121 THR A C 1
ATOM 957 O O . THR A 1 121 ? -17.380 -1.033 36.815 1.00 79.00 121 THR A O 1
ATOM 960 N N . LEU A 1 122 ? -18.154 -1.034 34.707 1.00 78.62 122 LEU A N 1
ATOM 961 C CA . LEU A 1 122 ? -17.921 0.379 34.410 1.00 78.62 122 LEU A CA 1
ATOM 962 C C . LEU A 1 122 ? -18.805 1.292 35.254 1.00 78.62 122 LEU A C 1
ATOM 964 O O . LEU A 1 122 ? -18.315 2.279 35.801 1.00 78.62 122 LEU A O 1
ATOM 968 N N . GLN A 1 123 ? -20.086 0.944 35.401 1.00 73.88 123 GLN A N 1
ATOM 969 C CA . GLN A 1 123 ? -21.011 1.701 36.247 1.00 73.88 123 GLN A CA 1
ATOM 970 C C . GLN A 1 123 ? -20.599 1.650 37.724 1.00 73.88 123 GLN A C 1
ATOM 972 O O . GLN A 1 123 ? -20.595 2.679 38.396 1.00 73.88 123 GLN A O 1
ATOM 977 N N . ALA A 1 124 ? -20.184 0.479 38.218 1.00 76.50 124 ALA A N 1
ATOM 978 C CA . ALA A 1 124 ? -19.685 0.318 39.584 1.00 76.50 124 ALA A CA 1
ATOM 979 C C . ALA A 1 124 ? -18.335 1.022 39.818 1.00 76.50 124 ALA A C 1
ATOM 981 O O . ALA A 1 124 ? -18.069 1.498 40.918 1.00 76.50 124 ALA A O 1
ATOM 982 N N . ALA A 1 125 ? -17.493 1.118 38.786 1.00 77.44 125 ALA A N 1
ATOM 983 C CA . ALA A 1 125 ? -16.202 1.798 38.844 1.00 77.44 125 ALA A CA 1
ATOM 984 C C . ALA A 1 125 ? -16.300 3.328 38.703 1.00 77.44 125 ALA A C 1
ATOM 986 O O . ALA A 1 125 ? -15.294 4.005 38.880 1.00 77.44 125 ALA A O 1
ATOM 987 N N . ALA A 1 126 ? -17.477 3.895 38.410 1.00 73.31 126 ALA A N 1
ATOM 988 C CA . ALA A 1 126 ? -17.641 5.321 38.104 1.00 73.31 126 ALA A CA 1
ATOM 989 C C . ALA A 1 126 ? -17.195 6.273 39.232 1.00 73.31 126 ALA A C 1
ATOM 991 O O . ALA A 1 126 ? -16.897 7.438 38.975 1.00 73.31 126 ALA A O 1
ATOM 992 N N . THR A 1 127 ? -17.151 5.796 40.478 1.00 80.06 127 THR A N 1
ATOM 993 C CA . THR A 1 127 ? -16.745 6.586 41.652 1.00 80.06 127 THR A CA 1
ATOM 994 C C . THR A 1 127 ? -15.235 6.561 41.912 1.00 80.06 127 THR A C 1
ATOM 996 O O . THR A 1 127 ? -14.740 7.397 42.665 1.00 80.06 127 THR A O 1
ATOM 999 N N . ASP A 1 128 ? -14.496 5.640 41.286 1.00 87.38 128 ASP A N 1
ATOM 1000 C CA . ASP A 1 128 ? -13.041 5.515 41.393 1.00 87.38 128 ASP A CA 1
ATOM 1001 C C . ASP A 1 128 ? -12.402 5.772 40.023 1.00 87.38 128 ASP A C 1
ATOM 1003 O O . ASP A 1 128 ? -12.529 4.992 39.078 1.00 87.38 128 ASP A O 1
ATOM 1007 N N . HIS A 1 129 ? -11.671 6.879 39.926 1.00 80.75 129 HIS A N 1
ATOM 1008 C CA . HIS A 1 129 ? -11.047 7.319 38.683 1.00 80.75 129 HIS A CA 1
ATOM 1009 C C . HIS A 1 129 ? -10.062 6.290 38.092 1.00 80.75 129 HIS A C 1
ATOM 1011 O O . HIS A 1 129 ? -9.980 6.144 36.869 1.00 80.75 129 HIS A O 1
ATOM 1017 N N . ILE A 1 130 ? -9.315 5.568 38.934 1.00 82.81 130 ILE A N 1
ATOM 1018 C CA . ILE A 1 130 ? -8.313 4.586 38.494 1.00 82.81 130 ILE A CA 1
ATOM 1019 C C . ILE A 1 130 ? -9.015 3.333 37.962 1.00 82.81 130 ILE A C 1
ATOM 1021 O O . ILE A 1 130 ? -8.660 2.828 36.890 1.00 82.81 130 ILE A O 1
ATOM 1025 N N . LEU A 1 131 ? -10.034 2.848 38.675 1.00 82.44 131 LEU A N 1
ATOM 1026 C CA . LEU A 1 131 ? -10.825 1.700 38.231 1.00 82.44 131 LEU A CA 1
ATOM 1027 C C . LEU A 1 131 ? -11.614 2.021 36.957 1.00 82.44 131 LEU A C 1
ATOM 1029 O O . LEU A 1 131 ? -11.617 1.209 36.032 1.00 82.44 131 LEU A O 1
ATOM 1033 N N . PHE A 1 132 ? -12.202 3.216 36.856 1.00 85.62 132 PHE A N 1
ATOM 1034 C CA . PHE A 1 132 ? -12.910 3.655 35.655 1.00 85.62 132 PHE A CA 1
ATOM 1035 C C . PHE A 1 132 ? -11.990 3.684 34.429 1.00 85.62 132 PHE A C 1
ATOM 1037 O O . PHE A 1 132 ? -12.330 3.103 33.396 1.00 85.62 132 PHE A O 1
ATOM 1044 N N . GLN A 1 133 ? -10.802 4.293 34.544 1.00 85.56 133 GLN A N 1
ATOM 1045 C CA . GLN A 1 133 ? -9.830 4.347 33.446 1.00 85.56 133 GLN A CA 1
ATOM 1046 C C . GLN A 1 133 ? -9.394 2.956 32.978 1.00 85.56 133 GLN A C 1
ATOM 1048 O O . GLN A 1 133 ? -9.288 2.711 31.773 1.00 85.56 133 GLN A O 1
ATOM 1053 N N . LYS A 1 134 ? -9.152 2.033 33.913 1.00 85.25 134 LYS A N 1
ATOM 1054 C CA . LYS A 1 134 ? -8.755 0.665 33.570 1.00 85.25 134 LYS A CA 1
ATOM 1055 C C . LYS A 1 134 ? -9.877 -0.077 32.841 1.00 85.25 134 LYS A C 1
ATOM 1057 O O . LYS A 1 134 ? -9.613 -0.725 31.828 1.00 85.25 134 LYS A O 1
ATOM 1062 N N . SER A 1 135 ? -11.113 0.052 33.319 1.00 84.25 135 SER A N 1
ATOM 1063 C CA . SER A 1 135 ? -12.276 -0.616 32.730 1.00 84.25 135 SER A CA 1
ATOM 1064 C C . SER A 1 135 ? -12.631 -0.053 31.352 1.00 84.25 135 SER A C 1
ATOM 1066 O O . SER A 1 135 ? -12.795 -0.825 30.408 1.00 84.25 135 SER A O 1
ATOM 1068 N N . ILE A 1 136 ? -12.661 1.277 31.178 1.00 90.00 136 ILE A N 1
ATOM 1069 C CA . ILE A 1 136 ? -12.945 1.894 29.869 1.00 90.00 136 ILE A CA 1
ATOM 1070 C C . ILE A 1 136 ? -11.823 1.636 28.854 1.00 90.00 136 ILE A C 1
ATOM 1072 O O . ILE A 1 136 ? -12.086 1.493 27.658 1.00 90.00 136 ILE A O 1
ATOM 1076 N N . GLY A 1 137 ? -10.572 1.520 29.318 1.00 91.25 137 GLY A N 1
ATOM 1077 C CA . GLY A 1 137 ? -9.409 1.266 28.470 1.00 91.25 137 GLY A CA 1
ATOM 1078 C C . GLY A 1 137 ? -9.548 0.003 27.619 1.00 91.25 137 GLY A C 1
ATOM 1079 O O . GLY A 1 137 ? -9.208 0.025 26.438 1.00 91.25 137 GLY A O 1
ATOM 1080 N N . ALA A 1 138 ? -10.129 -1.069 28.167 1.00 89.81 138 ALA A N 1
ATOM 1081 C CA . ALA A 1 138 ? -10.378 -2.304 27.420 1.00 89.81 138 ALA A CA 1
ATOM 1082 C C . ALA A 1 138 ? -11.344 -2.092 26.238 1.00 89.81 138 ALA A C 1
ATOM 1084 O O . ALA A 1 138 ? -11.110 -2.604 25.141 1.00 89.81 138 ALA A O 1
ATOM 1085 N N . PHE A 1 139 ? -12.398 -1.290 26.426 1.00 93.44 139 PHE A N 1
ATOM 1086 C CA . PHE A 1 139 ? -13.334 -0.938 25.354 1.00 93.44 139 PHE A CA 1
ATOM 1087 C C . PHE A 1 139 ? -12.682 -0.050 24.298 1.00 93.44 139 PHE A C 1
ATOM 1089 O O . PHE A 1 139 ? -12.883 -0.290 23.111 1.00 93.44 139 PHE A O 1
ATOM 1096 N N . ILE A 1 140 ? -11.858 0.919 24.704 1.00 93.81 140 ILE A N 1
ATOM 1097 C CA . ILE A 1 140 ? -11.123 1.785 23.770 1.00 93.81 140 ILE A CA 1
ATOM 1098 C C . ILE A 1 140 ? -10.166 0.960 22.904 1.00 93.81 140 ILE A C 1
ATOM 1100 O O . ILE A 1 140 ? -10.125 1.150 21.687 1.00 93.81 140 ILE A O 1
ATOM 1104 N N . THR A 1 141 ? -9.408 0.040 23.503 1.00 94.69 141 THR A N 1
ATOM 1105 C CA . THR A 1 141 ? -8.489 -0.837 22.764 1.00 94.69 141 THR A CA 1
ATOM 1106 C C . THR A 1 141 ? -9.249 -1.694 21.757 1.00 94.69 141 THR A C 1
ATOM 1108 O O . THR A 1 141 ? -8.933 -1.664 20.568 1.00 94.69 141 THR A O 1
ATOM 1111 N N . ARG A 1 142 ? -10.322 -2.359 22.196 1.00 94.25 142 ARG A N 1
ATOM 1112 C CA . ARG A 1 142 ? -11.173 -3.180 21.326 1.00 94.25 142 ARG A CA 1
ATOM 1113 C C . ARG A 1 142 ? -11.839 -2.371 20.212 1.00 94.25 142 ARG A C 1
ATOM 1115 O O . ARG A 1 142 ? -11.865 -2.834 19.075 1.00 94.25 142 ARG A O 1
ATOM 1122 N N . LEU A 1 143 ? -12.338 -1.167 20.503 1.00 96.00 143 LEU A N 1
ATOM 1123 C CA . LEU A 1 143 ? -12.878 -0.255 19.492 1.00 96.00 143 LEU A CA 1
ATOM 1124 C C . LEU A 1 143 ? -11.827 0.032 18.425 1.00 96.00 143 LEU A C 1
ATOM 1126 O O . LEU A 1 143 ? -12.092 -0.149 17.243 1.00 96.00 143 LEU A O 1
ATOM 1130 N N . ARG A 1 144 ? -10.622 0.439 18.835 1.00 93.88 144 ARG A N 1
ATOM 1131 C CA . ARG A 1 144 ? -9.528 0.755 17.908 1.00 93.88 144 ARG A CA 1
ATOM 1132 C C . ARG A 1 144 ? -9.139 -0.450 17.058 1.00 93.88 144 ARG A C 1
ATOM 1134 O O . ARG A 1 144 ? -8.940 -0.291 15.857 1.00 93.88 144 ARG A O 1
ATOM 1141 N N . GLU A 1 145 ? -9.043 -1.635 17.651 1.00 93.44 145 GLU A N 1
ATOM 1142 C CA . GLU A 1 145 ? -8.707 -2.866 16.931 1.00 93.44 145 GLU A CA 1
ATOM 1143 C C . GLU A 1 145 ? -9.780 -3.236 15.906 1.00 93.44 145 GLU A C 1
ATOM 1145 O O . GLU A 1 145 ? -9.472 -3.346 14.717 1.00 93.44 145 GLU A O 1
ATOM 1150 N N . ARG A 1 146 ? -11.045 -3.345 16.335 1.00 93.44 146 ARG A N 1
ATOM 1151 C CA . ARG A 1 146 ? -12.168 -3.691 15.448 1.00 93.44 146 ARG A CA 1
ATOM 1152 C C . ARG A 1 146 ? -12.348 -2.652 14.346 1.00 93.44 146 ARG A C 1
ATOM 1154 O O . ARG A 1 146 ? -12.505 -3.016 13.182 1.00 93.44 146 ARG A O 1
ATOM 1161 N N . TYR A 1 147 ? -12.257 -1.368 14.690 1.00 93.06 147 TYR A N 1
ATOM 1162 C CA . TYR A 1 147 ? -12.352 -0.273 13.729 1.00 93.06 147 TYR A CA 1
ATOM 1163 C C . TYR A 1 147 ? -11.254 -0.380 12.668 1.00 93.06 147 TYR A C 1
ATOM 1165 O O . TYR A 1 147 ? -11.544 -0.320 11.473 1.00 93.06 147 TYR A O 1
ATOM 1173 N N . ARG A 1 148 ? -9.993 -0.597 13.074 1.00 87.50 148 ARG A N 1
ATOM 1174 C CA . ARG A 1 148 ? -8.873 -0.760 12.131 1.00 87.50 148 ARG A CA 1
ATOM 1175 C C . ARG A 1 148 ? -9.067 -1.978 11.235 1.00 87.50 148 ARG A C 1
ATOM 1177 O O . ARG A 1 148 ? -8.894 -1.853 10.029 1.00 87.50 148 ARG A O 1
ATOM 1184 N N . GLN A 1 149 ? -9.454 -3.123 11.791 1.00 87.69 149 GLN A N 1
ATOM 1185 C CA . GLN A 1 149 ? -9.684 -4.343 11.010 1.00 87.69 149 GLN A CA 1
ATOM 1186 C C . GLN A 1 149 ? -10.777 -4.144 9.951 1.00 87.69 149 GLN A C 1
ATOM 1188 O O . GLN A 1 149 ? -10.587 -4.494 8.788 1.00 87.69 149 GLN A O 1
ATOM 1193 N N . ALA A 1 150 ? -11.892 -3.516 10.325 1.00 86.69 150 ALA A N 1
ATOM 1194 C CA . ALA A 1 150 ? -13.016 -3.315 9.419 1.00 86.69 150 ALA A CA 1
ATOM 1195 C C . ALA A 1 150 ? -12.768 -2.259 8.336 1.00 86.69 150 ALA A C 1
ATOM 1197 O O . ALA A 1 150 ? -13.381 -2.333 7.270 1.00 86.69 150 ALA A O 1
ATOM 1198 N N . THR A 1 151 ? -11.890 -1.286 8.597 1.00 85.94 151 THR A N 1
ATOM 1199 C CA . THR A 1 151 ? -11.648 -0.145 7.698 1.00 85.94 151 THR A CA 1
ATOM 1200 C C . THR A 1 151 ? -10.367 -0.244 6.876 1.00 85.94 151 THR A C 1
ATOM 1202 O O . THR A 1 151 ? -10.211 0.552 5.954 1.00 85.94 151 THR A O 1
ATOM 1205 N N . ARG A 1 152 ? -9.476 -1.215 7.129 1.00 78.38 152 ARG A N 1
ATOM 1206 C CA . ARG A 1 152 ? -8.183 -1.334 6.418 1.00 78.38 152 ARG A CA 1
ATOM 1207 C C . ARG A 1 152 ? -8.096 -2.434 5.368 1.00 78.38 152 ARG A C 1
ATOM 1209 O O . ARG A 1 152 ? -7.217 -2.386 4.524 1.00 78.38 152 ARG A O 1
ATOM 1216 N N . HIS A 1 153 ? -8.988 -3.420 5.378 1.00 77.25 153 HIS A N 1
ATOM 1217 C CA . HIS A 1 153 ? -8.878 -4.539 4.436 1.00 77.25 153 HIS A CA 1
ATOM 1218 C C . HIS A 1 153 ? -9.046 -4.072 2.976 1.00 77.25 153 HIS A C 1
ATOM 1220 O O . HIS A 1 153 ? -10.041 -3.405 2.689 1.00 77.25 153 HIS A O 1
ATOM 1226 N N . LYS A 1 154 ? -8.120 -4.434 2.071 1.00 78.00 154 LYS A N 1
ATOM 1227 C CA . LYS A 1 154 ? -8.191 -4.219 0.605 1.00 78.00 154 LYS A CA 1
ATOM 1228 C C . LYS A 1 154 ? -8.461 -2.772 0.168 1.00 78.00 154 LYS A C 1
ATOM 1230 O O . LYS A 1 154 ? -9.404 -2.501 -0.581 1.00 78.00 154 LYS A O 1
ATOM 1235 N N . TRP A 1 155 ? -7.660 -1.834 0.659 1.00 87.31 155 TRP A N 1
ATOM 1236 C CA . TRP A 1 155 ? -7.798 -0.405 0.372 1.00 87.31 155 TRP A CA 1
ATOM 1237 C C . TRP A 1 155 ? -6.465 0.216 0.004 1.00 87.31 155 TRP A C 1
ATOM 1239 O O . TRP A 1 155 ? -5.443 -0.252 0.479 1.00 87.31 155 TRP A O 1
ATOM 1249 N N . ILE A 1 156 ? -6.523 1.287 -0.782 1.00 87.81 156 ILE A N 1
ATOM 1250 C CA . ILE A 1 156 ? -5.405 2.208 -0.971 1.00 87.81 156 ILE A CA 1
ATOM 1251 C C . ILE A 1 156 ? -5.478 3.267 0.131 1.00 87.81 156 ILE A C 1
ATOM 1253 O O . ILE A 1 156 ? -6.237 4.236 0.039 1.00 87.81 156 ILE A O 1
ATOM 1257 N N . ASP A 1 157 ? -4.809 3.008 1.252 1.00 79.62 157 ASP A N 1
ATOM 1258 C CA . ASP A 1 157 ? -4.940 3.835 2.458 1.00 79.62 157 ASP A CA 1
ATOM 1259 C C . ASP A 1 157 ? -3.965 5.018 2.494 1.00 79.62 157 ASP A C 1
ATOM 1261 O O . ASP A 1 157 ? -4.115 5.910 3.337 1.00 79.62 157 ASP A O 1
ATOM 1265 N N . SER A 1 158 ? -3.054 5.074 1.522 1.00 87.25 158 SER A N 1
ATOM 1266 C CA . SER A 1 158 ? -2.064 6.127 1.358 1.00 87.25 158 SER A CA 1
ATOM 1267 C C . SER A 1 158 ? -2.113 6.771 -0.036 1.00 87.25 158 SER A C 1
ATOM 1269 O O . SER A 1 158 ? -2.611 6.204 -1.012 1.00 87.25 158 SER A O 1
ATOM 1271 N N . THR A 1 159 ? -1.571 7.988 -0.148 1.00 90.00 159 THR A N 1
ATOM 1272 C CA . THR A 1 159 ? -1.318 8.605 -1.459 1.00 90.00 159 THR A CA 1
ATOM 1273 C C . THR A 1 159 ? -0.198 7.887 -2.209 1.00 90.00 159 THR A C 1
ATOM 1275 O O . THR A 1 159 ? -0.227 7.867 -3.431 1.00 90.00 159 THR A O 1
ATOM 1278 N N . ALA A 1 160 ? 0.742 7.252 -1.499 1.00 91.56 160 ALA A N 1
ATOM 1279 C CA . ALA A 1 160 ? 1.823 6.480 -2.106 1.00 91.56 160 ALA A CA 1
ATOM 1280 C C . ALA A 1 160 ? 1.280 5.291 -2.920 1.00 91.56 160 ALA A C 1
ATOM 1282 O O . ALA A 1 160 ? 1.709 5.087 -4.056 1.00 91.56 160 ALA A O 1
ATOM 1283 N N . ASP A 1 161 ? 0.279 4.580 -2.389 1.00 93.56 161 ASP A N 1
ATOM 1284 C CA . ASP A 1 161 ? -0.400 3.469 -3.070 1.00 93.56 161 ASP A CA 1
ATOM 1285 C C . ASP A 1 161 ? -1.065 3.931 -4.368 1.00 93.56 161 ASP A C 1
ATOM 1287 O O . ASP A 1 161 ? -0.958 3.288 -5.416 1.00 93.56 161 ASP A O 1
ATOM 1291 N N . LEU A 1 162 ? -1.772 5.065 -4.294 1.00 94.25 162 LEU A N 1
ATOM 1292 C CA . LEU A 1 162 ? -2.432 5.649 -5.452 1.00 94.25 162 LEU A CA 1
ATOM 1293 C C . LEU A 1 162 ? -1.396 6.070 -6.493 1.00 94.25 162 LEU A C 1
ATOM 1295 O O . LEU A 1 162 ? -1.540 5.706 -7.658 1.00 94.25 162 LEU A O 1
ATOM 1299 N N . ASP A 1 163 ? -0.345 6.776 -6.083 1.00 95.69 163 ASP A N 1
ATOM 1300 C CA . ASP A 1 163 ? 0.711 7.229 -6.985 1.00 95.69 163 ASP A CA 1
ATOM 1301 C C . ASP A 1 163 ? 1.383 6.047 -7.682 1.00 95.69 163 ASP A C 1
ATOM 1303 O O . ASP A 1 163 ? 1.635 6.094 -8.884 1.00 95.69 163 ASP A O 1
ATOM 1307 N N . LEU A 1 164 ? 1.611 4.945 -6.967 1.00 96.12 164 LEU A N 1
ATOM 1308 C CA . LEU A 1 164 ? 2.182 3.734 -7.542 1.00 96.12 164 LEU A CA 1
ATOM 1309 C C . LEU A 1 164 ? 1.282 3.143 -8.640 1.00 96.12 164 LEU A C 1
ATOM 1311 O O . LEU A 1 164 ? 1.756 2.810 -9.729 1.00 96.12 164 LEU A O 1
ATOM 1315 N N . ILE A 1 165 ? -0.024 3.047 -8.377 1.00 96.19 165 ILE A N 1
ATOM 1316 C CA . ILE A 1 165 ? -1.019 2.562 -9.345 1.00 96.19 165 ILE A CA 1
ATOM 1317 C C . ILE A 1 165 ? -1.096 3.492 -10.561 1.00 96.19 165 ILE A C 1
ATOM 1319 O O . ILE A 1 165 ? -1.144 3.024 -11.702 1.00 96.19 165 ILE A O 1
ATOM 1323 N N . LEU A 1 166 ? -1.109 4.805 -10.330 1.00 96.56 166 LEU A N 1
ATOM 1324 C CA . LEU A 1 166 ? -1.159 5.814 -11.385 1.00 96.56 166 LEU A CA 1
ATOM 1325 C C . LEU A 1 166 ? 0.099 5.768 -12.255 1.00 96.56 166 LEU A C 1
ATOM 1327 O O . LEU A 1 166 ? -0.015 5.773 -13.479 1.00 96.56 166 LEU A O 1
ATOM 1331 N N . LEU A 1 167 ? 1.277 5.634 -11.646 1.00 97.44 167 LEU A N 1
ATOM 1332 C CA . LEU A 1 167 ? 2.541 5.493 -12.363 1.00 97.44 167 LEU A CA 1
ATOM 1333 C C . LEU A 1 167 ? 2.576 4.204 -13.193 1.00 97.44 167 LEU A C 1
ATOM 1335 O O . LEU A 1 167 ? 2.981 4.222 -14.355 1.00 97.44 167 LEU A O 1
ATOM 1339 N N . ALA A 1 168 ? 2.112 3.085 -12.630 1.00 96.81 168 ALA A N 1
ATOM 1340 C CA . ALA A 1 168 ? 1.990 1.827 -13.361 1.00 96.81 168 ALA A CA 1
ATOM 1341 C C . ALA A 1 168 ? 1.038 1.953 -14.557 1.00 96.81 168 ALA A C 1
ATOM 1343 O O . ALA A 1 168 ? 1.331 1.425 -15.628 1.00 96.81 168 ALA A O 1
ATOM 1344 N N . LYS A 1 169 ? -0.062 2.697 -14.415 1.00 96.31 169 LYS A N 1
ATOM 1345 C CA . LYS A 1 169 ? -0.971 2.992 -15.525 1.00 96.31 169 LYS A CA 1
ATOM 1346 C C . LYS A 1 169 ? -0.318 3.851 -16.602 1.00 96.31 169 LYS A C 1
ATOM 1348 O O . LYS A 1 169 ? -0.439 3.530 -17.780 1.00 96.31 169 LYS A O 1
ATOM 1353 N N . GLU A 1 170 ? 0.347 4.928 -16.200 1.00 96.31 170 GLU A N 1
ATOM 1354 C CA . GLU A 1 170 ? 1.011 5.867 -17.106 1.00 96.31 170 GLU A CA 1
ATOM 1355 C C . GLU A 1 170 ? 2.074 5.170 -17.965 1.00 96.31 170 GLU A C 1
ATOM 1357 O O . GLU A 1 170 ? 2.180 5.417 -19.163 1.00 96.31 170 GLU A O 1
ATOM 1362 N N . LEU A 1 171 ? 2.845 4.270 -17.356 1.00 95.81 171 LEU A N 1
ATOM 1363 C CA . LEU A 1 171 ? 3.967 3.594 -18.002 1.00 95.81 171 LEU A CA 1
ATOM 1364 C C . LEU A 1 171 ? 3.585 2.307 -18.747 1.00 95.81 171 LEU A C 1
ATOM 1366 O O . LEU A 1 171 ? 4.491 1.610 -19.217 1.00 95.81 171 LEU A O 1
ATOM 1370 N N . ASP A 1 172 ? 2.294 1.948 -18.788 1.00 95.19 172 ASP A N 1
ATOM 1371 C CA . ASP A 1 172 ? 1.828 0.595 -19.136 1.00 95.19 172 ASP A CA 1
ATOM 1372 C C . ASP A 1 172 ? 2.679 -0.481 -18.419 1.00 95.19 172 ASP A C 1
ATOM 1374 O O . ASP A 1 172 ? 3.167 -1.453 -18.997 1.00 95.19 172 ASP A O 1
ATOM 1378 N N . GLY A 1 173 ? 2.964 -0.253 -17.139 1.00 95.50 173 GLY A N 1
ATOM 1379 C CA . GLY A 1 173 ? 3.904 -1.032 -16.345 1.00 95.50 173 GLY A CA 1
ATOM 1380 C C . GLY A 1 173 ? 3.324 -2.331 -15.789 1.00 95.50 173 GLY A C 1
ATOM 1381 O O . GLY A 1 173 ? 2.114 -2.533 -15.690 1.00 95.50 173 GLY A O 1
ATOM 1382 N N . LEU A 1 174 ? 4.227 -3.224 -15.390 1.00 95.88 174 LEU A N 1
ATOM 1383 C CA . LEU A 1 174 ? 3.949 -4.357 -14.516 1.00 95.88 174 LEU A CA 1
ATOM 1384 C C . LEU A 1 174 ? 3.966 -3.864 -13.067 1.00 95.88 174 LEU A C 1
ATOM 1386 O O . LEU A 1 174 ? 5.023 -3.498 -12.557 1.00 95.88 174 LEU A O 1
ATOM 1390 N N . LEU A 1 175 ? 2.810 -3.875 -12.411 1.00 96.31 175 LEU A N 1
ATOM 1391 C CA . LEU A 1 175 ? 2.674 -3.553 -10.995 1.00 96.31 175 LEU A CA 1
ATOM 1392 C C . LEU A 1 175 ? 3.257 -4.691 -10.146 1.00 96.31 175 LEU A C 1
ATOM 1394 O O . LEU A 1 175 ? 2.798 -5.834 -10.228 1.00 96.31 175 LEU A O 1
ATOM 1398 N N . PHE A 1 176 ? 4.266 -4.377 -9.339 1.00 94.81 176 PHE A N 1
ATOM 1399 C CA . PHE A 1 176 ? 4.989 -5.311 -8.483 1.00 94.81 176 PHE A CA 1
ATOM 1400 C C . PHE A 1 176 ? 4.795 -4.935 -7.009 1.00 94.81 176 PHE A C 1
ATOM 1402 O O . PHE A 1 176 ? 5.552 -4.150 -6.442 1.00 94.81 176 PHE A O 1
ATOM 1409 N N . SER A 1 177 ? 3.752 -5.495 -6.399 1.00 92.00 177 SER A N 1
ATOM 1410 C CA . SER A 1 177 ? 3.415 -5.310 -4.986 1.00 92.00 177 SER A CA 1
ATOM 1411 C C . SER A 1 177 ? 2.892 -6.624 -4.392 1.00 92.00 177 SER A C 1
ATOM 1413 O O . SER A 1 177 ? 2.452 -7.507 -5.130 1.00 92.00 177 SER A O 1
ATOM 1415 N N . ASN A 1 178 ? 2.970 -6.744 -3.066 1.00 89.62 178 ASN A N 1
ATOM 1416 C CA . ASN A 1 178 ? 2.306 -7.772 -2.254 1.00 89.62 178 ASN A CA 1
ATOM 1417 C C . ASN A 1 178 ? 1.100 -7.206 -1.486 1.00 89.62 178 ASN A C 1
ATOM 1419 O O . ASN A 1 178 ? 0.425 -7.937 -0.763 1.00 89.62 178 ASN A O 1
ATOM 1423 N N . ASP A 1 179 ? 0.823 -5.909 -1.618 1.00 89.62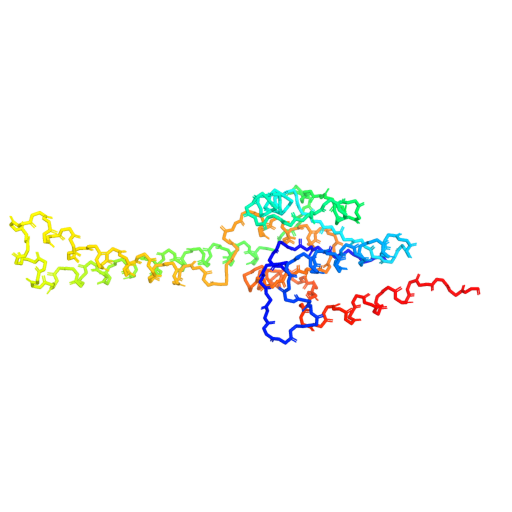 179 ASP A N 1
ATOM 1424 C CA . ASP A 1 179 ? -0.311 -5.288 -0.959 1.00 89.62 179 ASP A CA 1
ATOM 1425 C C . ASP A 1 179 ? -1.614 -5.621 -1.702 1.00 89.62 179 ASP A C 1
ATOM 1427 O O . ASP A 1 179 ? -1.816 -5.261 -2.866 1.00 89.62 179 ASP A O 1
ATOM 1431 N N . GLU A 1 180 ? -2.524 -6.327 -1.024 1.00 88.81 180 GLU A N 1
ATOM 1432 C CA . GLU A 1 180 ? -3.812 -6.723 -1.601 1.00 88.81 180 GLU A CA 1
ATOM 1433 C C . GLU A 1 180 ? -4.663 -5.524 -2.046 1.00 88.81 180 GLU A C 1
ATOM 1435 O O . GLU A 1 180 ? -5.419 -5.637 -3.016 1.00 88.81 180 GLU A O 1
ATOM 1440 N N . GLY A 1 181 ? -4.583 -4.397 -1.332 1.00 91.19 181 GLY A N 1
ATOM 1441 C CA . GLY A 1 181 ? -5.257 -3.153 -1.682 1.00 91.19 181 GLY A CA 1
ATOM 1442 C C . GLY A 1 181 ? -4.710 -2.601 -2.989 1.00 91.19 181 GLY A C 1
ATOM 1443 O O . GLY A 1 181 ? -5.470 -2.436 -3.946 1.00 91.19 181 GLY A O 1
ATOM 1444 N N . VAL A 1 182 ? -3.394 -2.422 -3.071 1.00 93.50 182 VAL A N 1
ATOM 1445 C CA . VAL A 1 182 ? -2.716 -1.935 -4.282 1.00 93.50 182 VAL A CA 1
ATOM 1446 C C . VAL A 1 182 ? -3.036 -2.819 -5.493 1.00 93.50 182 VAL A C 1
ATOM 1448 O O . VAL A 1 182 ? -3.444 -2.320 -6.546 1.00 93.50 182 VAL A O 1
ATOM 1451 N N . ILE A 1 183 ? -2.945 -4.145 -5.340 1.00 93.38 183 ILE A N 1
ATOM 1452 C CA . ILE A 1 183 ? -3.245 -5.115 -6.405 1.00 93.38 183 ILE A CA 1
ATOM 1453 C C . ILE A 1 183 ? -4.715 -5.028 -6.837 1.00 93.38 183 ILE A C 1
ATOM 1455 O O . ILE A 1 183 ? -5.014 -4.951 -8.033 1.00 93.38 183 ILE A O 1
ATOM 1459 N N . LEU A 1 184 ? -5.658 -5.034 -5.887 1.00 94.56 184 LEU A N 1
ATOM 1460 C CA . LEU A 1 184 ? -7.091 -4.988 -6.191 1.00 94.56 184 LEU A CA 1
ATOM 1461 C C . LEU A 1 184 ? -7.458 -3.715 -6.962 1.00 94.56 184 LEU A C 1
ATOM 1463 O O . LEU A 1 184 ? -8.223 -3.772 -7.930 1.00 94.56 184 LEU A O 1
ATOM 1467 N N . TRP A 1 185 ? -6.916 -2.576 -6.537 1.00 95.19 185 TRP A N 1
ATOM 1468 C CA . TRP A 1 185 ? -7.166 -1.282 -7.161 1.00 95.19 185 TRP A CA 1
ATOM 1469 C C . TRP A 1 185 ? -6.474 -1.158 -8.521 1.00 95.19 185 TRP A C 1
ATOM 1471 O O . TRP A 1 185 ? -7.089 -0.668 -9.471 1.00 95.19 185 TRP A O 1
ATOM 1481 N N . GLY A 1 186 ? -5.271 -1.715 -8.674 1.00 94.94 186 GLY A N 1
ATOM 1482 C CA . GLY A 1 186 ? -4.606 -1.837 -9.970 1.00 94.94 186 GLY A CA 1
ATOM 1483 C C . GLY A 1 186 ? -5.409 -2.667 -10.978 1.00 94.94 186 GLY A C 1
ATOM 1484 O O . GLY A 1 186 ? -5.596 -2.252 -12.125 1.00 94.94 186 GLY A O 1
ATOM 1485 N N . ARG A 1 187 ? -5.994 -3.794 -10.550 1.00 94.75 187 ARG A N 1
ATOM 1486 C CA . ARG A 1 187 ? -6.862 -4.629 -11.405 1.00 94.75 187 ARG A CA 1
ATOM 1487 C C . ARG A 1 187 ? -8.101 -3.884 -11.902 1.00 94.75 187 ARG A C 1
ATOM 1489 O O . ARG A 1 187 ? -8.508 -4.093 -13.042 1.00 94.75 187 ARG A O 1
ATOM 1496 N N . LYS A 1 188 ? -8.680 -2.979 -11.101 1.00 94.00 188 LYS A N 1
ATOM 1497 C CA . LYS A 1 188 ? -9.812 -2.129 -11.534 1.00 94.00 188 LYS A CA 1
ATOM 1498 C C . LYS A 1 188 ? -9.450 -1.199 -12.697 1.00 94.00 188 LYS A C 1
ATOM 1500 O O . LYS A 1 188 ? -10.339 -0.813 -13.452 1.00 94.00 188 LYS A O 1
ATOM 1505 N N . LEU A 1 189 ? -8.170 -0.856 -12.849 1.00 93.88 189 LEU A N 1
ATOM 1506 C CA . LEU A 1 189 ? -7.643 -0.078 -13.974 1.00 93.88 189 LEU A CA 1
ATOM 1507 C C . LEU A 1 189 ? -7.087 -0.949 -15.110 1.00 93.88 189 LEU A C 1
ATOM 1509 O O . LEU A 1 189 ? -6.604 -0.400 -16.099 1.00 93.88 189 LEU A O 1
ATOM 1513 N N . GLY A 1 190 ? -7.169 -2.278 -14.992 1.00 93.81 190 GLY A N 1
ATOM 1514 C CA . GLY A 1 190 ? -6.665 -3.216 -15.995 1.00 93.81 190 GLY A CA 1
ATOM 1515 C C . GLY A 1 190 ? -5.142 -3.355 -16.011 1.00 93.81 190 GLY A C 1
ATOM 1516 O O . GLY A 1 190 ? -4.585 -3.736 -17.038 1.00 93.81 190 GLY A O 1
ATOM 1517 N N . LEU A 1 191 ? -4.461 -3.033 -14.906 1.00 95.44 191 LEU A N 1
ATOM 1518 C CA . LEU A 1 191 ? -3.004 -3.133 -14.833 1.00 95.44 191 LEU A CA 1
ATOM 1519 C C . LEU A 1 191 ? -2.525 -4.583 -14.911 1.00 95.44 191 LEU A C 1
ATOM 1521 O O . LEU A 1 191 ? -3.152 -5.502 -14.378 1.00 95.44 191 LEU A O 1
ATOM 1525 N N . ARG A 1 192 ? -1.363 -4.774 -15.542 1.00 94.62 192 ARG A N 1
ATOM 1526 C CA . ARG A 1 192 ? -0.646 -6.049 -15.507 1.00 94.62 192 ARG A CA 1
ATOM 1527 C C . ARG A 1 192 ? 0.072 -6.169 -14.171 1.00 94.62 192 ARG A C 1
ATOM 1529 O O . ARG A 1 192 ? 0.725 -5.227 -13.739 1.00 94.62 192 ARG A O 1
ATOM 1536 N N . GLU A 1 193 ? 0.010 -7.341 -13.556 1.00 92.94 193 GLU A N 1
ATOM 1537 C CA . GLU A 1 193 ? 0.645 -7.598 -12.264 1.00 92.94 193 GLU A CA 1
ATOM 1538 C C . GLU A 1 193 ? 1.826 -8.572 -12.371 1.00 92.94 193 GLU A C 1
ATOM 1540 O O . GLU A 1 193 ? 1.898 -9.462 -13.237 1.00 92.94 193 GLU A O 1
ATOM 1545 N N . LEU A 1 194 ? 2.770 -8.392 -11.457 1.00 90.56 194 LEU A N 1
ATOM 1546 C CA . LEU A 1 194 ? 3.888 -9.283 -11.219 1.00 90.56 194 LEU A CA 1
ATOM 1547 C C . LEU A 1 194 ? 3.742 -9.866 -9.812 1.00 90.56 194 LEU A C 1
ATOM 1549 O O . LEU A 1 194 ? 4.117 -9.242 -8.829 1.00 90.56 194 LEU A O 1
ATOM 1553 N N . VAL A 1 195 ? 3.178 -11.070 -9.723 1.00 84.25 195 VAL A N 1
ATOM 1554 C CA . VAL A 1 195 ? 2.952 -11.753 -8.441 1.00 84.25 195 VAL A CA 1
ATOM 1555 C C . VAL A 1 195 ? 4.291 -12.152 -7.824 1.00 84.25 195 VAL A C 1
ATOM 1557 O O . VAL A 1 195 ? 5.077 -12.838 -8.479 1.00 84.25 195 VAL A O 1
ATOM 1560 N N . VAL A 1 196 ? 4.550 -11.762 -6.571 1.00 80.69 196 VAL A N 1
ATOM 1561 C CA . VAL A 1 196 ? 5.860 -11.949 -5.914 1.00 80.69 196 VAL A CA 1
ATOM 1562 C C . VAL A 1 196 ? 6.280 -13.416 -5.826 1.00 80.69 196 VAL A C 1
ATOM 1564 O O . VAL A 1 196 ? 7.455 -13.728 -6.000 1.00 80.69 196 VAL A O 1
ATOM 1567 N N . THR A 1 197 ? 5.337 -14.341 -5.648 1.00 80.25 197 THR A N 1
ATOM 1568 C CA . THR A 1 197 ? 5.643 -15.780 -5.584 1.00 80.25 197 THR A CA 1
ATOM 1569 C C . THR A 1 197 ? 6.221 -16.345 -6.883 1.00 80.25 197 THR A C 1
ATOM 1571 O O . THR A 1 197 ? 6.981 -17.301 -6.825 1.00 80.25 197 THR A O 1
ATOM 1574 N N . GLN A 1 198 ? 5.920 -15.745 -8.039 1.00 81.25 198 GLN A N 1
ATOM 1575 C CA . GLN A 1 198 ? 6.389 -16.190 -9.364 1.00 81.25 198 GLN A CA 1
ATOM 1576 C C . GLN A 1 198 ? 7.263 -15.138 -10.067 1.00 81.25 198 GLN A C 1
ATOM 1578 O O . GLN A 1 198 ? 7.668 -15.310 -11.224 1.00 81.25 198 GLN A O 1
ATOM 1583 N N . SER A 1 199 ? 7.534 -14.015 -9.399 1.00 83.81 199 SER A N 1
ATOM 1584 C CA . SER A 1 199 ? 8.152 -12.846 -10.020 1.00 83.81 199 SER A CA 1
ATOM 1585 C C . SER A 1 199 ? 9.595 -13.118 -10.408 1.00 83.81 199 SER A C 1
ATOM 1587 O O . SER A 1 199 ? 10.008 -12.696 -11.482 1.00 83.81 199 SER A O 1
ATOM 1589 N N . LYS A 1 200 ? 10.339 -13.885 -9.601 1.00 87.38 200 LYS A N 1
ATOM 1590 C CA . LYS A 1 200 ? 11.739 -14.231 -9.869 1.00 87.38 200 LYS A CA 1
ATOM 1591 C C . LYS A 1 200 ? 11.897 -14.914 -11.226 1.00 87.38 200 LYS A C 1
ATOM 1593 O O . LYS A 1 200 ? 12.599 -14.396 -12.089 1.00 87.38 200 LYS A O 1
ATOM 1598 N N . ALA A 1 201 ? 1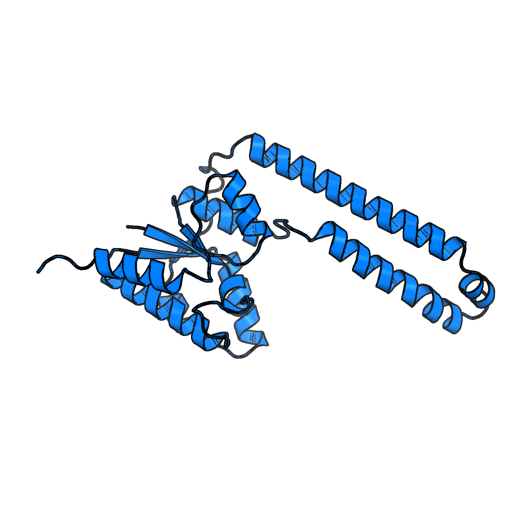1.200 -16.029 -11.444 1.00 86.38 201 ALA A N 1
ATOM 1599 C CA . ALA A 1 201 ? 11.252 -16.756 -12.712 1.00 86.38 201 ALA A CA 1
ATOM 1600 C C . ALA A 1 201 ? 10.773 -15.894 -13.893 1.00 86.38 201 ALA A C 1
ATOM 1602 O O . ALA A 1 201 ? 11.369 -15.918 -14.970 1.00 86.38 201 ALA A O 1
ATOM 1603 N N . LYS A 1 202 ? 9.721 -15.089 -13.693 1.00 87.88 202 LYS A N 1
ATOM 1604 C CA . LYS A 1 202 ? 9.190 -14.204 -14.737 1.00 87.88 202 LYS A CA 1
ATOM 1605 C C . LYS A 1 202 ? 10.172 -13.087 -15.106 1.00 87.88 202 LYS A C 1
ATOM 1607 O O . LYS A 1 202 ? 10.373 -12.854 -16.294 1.00 87.88 202 LYS A O 1
ATOM 1612 N N . ILE A 1 203 ? 10.810 -12.440 -14.130 1.00 89.75 203 ILE A N 1
ATOM 1613 C CA . ILE A 1 203 ? 11.843 -11.418 -14.360 1.00 89.75 203 ILE A CA 1
ATOM 1614 C C . ILE A 1 203 ? 13.047 -12.040 -15.072 1.00 89.75 203 ILE A C 1
ATOM 1616 O O . ILE A 1 203 ? 13.513 -11.482 -16.060 1.00 89.75 203 ILE A O 1
ATOM 1620 N N . GLU A 1 204 ? 13.515 -13.210 -14.631 1.00 88.94 204 GLU A N 1
ATOM 1621 C CA . GLU A 1 204 ? 14.634 -13.911 -15.277 1.00 88.94 204 GLU A CA 1
ATOM 1622 C C . GLU A 1 204 ? 14.329 -14.251 -16.742 1.00 88.94 204 GLU A C 1
ATOM 1624 O O . GLU A 1 204 ? 15.156 -14.011 -17.621 1.00 88.94 204 GLU A O 1
ATOM 1629 N N . ASN A 1 205 ? 13.114 -14.720 -17.039 1.00 86.69 205 ASN A N 1
ATOM 1630 C CA . ASN A 1 205 ? 12.684 -14.964 -18.416 1.00 86.69 205 ASN A CA 1
ATOM 1631 C C . ASN A 1 205 ? 12.650 -13.672 -19.244 1.00 86.69 205 ASN A C 1
ATOM 1633 O O . ASN A 1 205 ? 13.111 -13.660 -20.385 1.00 86.69 205 ASN A O 1
ATOM 1637 N N . LEU A 1 206 ? 12.142 -12.575 -18.675 1.00 85.69 206 LEU A N 1
ATOM 1638 C CA . LEU A 1 206 ? 12.117 -11.276 -19.351 1.00 85.69 206 LEU A CA 1
ATOM 1639 C C . LEU A 1 206 ? 13.536 -10.753 -19.635 1.00 85.69 206 LEU A C 1
ATOM 1641 O O . LEU A 1 206 ? 13.753 -10.180 -20.700 1.00 85.69 206 LEU A O 1
ATOM 1645 N N . LEU A 1 207 ? 14.494 -10.989 -18.732 1.00 85.94 207 LEU A N 1
ATOM 1646 C CA . LEU A 1 207 ? 15.911 -10.646 -18.911 1.00 85.94 207 LEU A CA 1
ATOM 1647 C C . LEU A 1 207 ? 16.623 -11.549 -19.935 1.00 85.94 207 LEU A C 1
ATOM 1649 O O . LEU A 1 207 ? 17.558 -11.108 -20.604 1.00 85.94 207 LEU A O 1
ATOM 1653 N N . ALA A 1 208 ? 16.220 -12.818 -20.052 1.00 80.44 208 ALA A N 1
ATOM 1654 C CA . ALA A 1 208 ? 16.824 -13.774 -20.980 1.00 80.44 208 ALA A CA 1
ATOM 1655 C C . ALA A 1 208 ? 16.421 -13.514 -22.439 1.00 80.44 208 ALA A C 1
ATOM 1657 O O . ALA A 1 208 ? 17.255 -13.629 -23.336 1.00 80.44 208 ALA A O 1
ATOM 1658 N N . VAL A 1 209 ? 15.163 -13.125 -22.674 1.00 67.06 209 VAL A N 1
ATOM 1659 C CA . VAL A 1 209 ? 14.625 -12.823 -24.015 1.00 67.06 209 VAL A CA 1
ATOM 1660 C C . VAL A 1 209 ? 15.273 -11.574 -24.630 1.00 67.06 209 VAL A C 1
ATOM 1662 O O . VAL A 1 209 ? 15.292 -11.426 -25.848 1.00 67.06 209 VAL A O 1
ATOM 1665 N N . THR A 1 210 ? 15.837 -10.684 -23.813 1.00 59.38 210 THR A N 1
ATOM 1666 C CA . THR A 1 210 ? 16.401 -9.399 -24.255 1.00 59.38 210 THR A CA 1
ATOM 1667 C C . THR A 1 210 ? 17.901 -9.440 -24.544 1.00 59.38 210 THR A C 1
ATOM 1669 O O . THR A 1 210 ? 18.478 -8.409 -24.883 1.00 59.38 210 THR A O 1
ATOM 1672 N N . LYS A 1 211 ? 18.554 -10.611 -24.474 1.00 52.03 211 LYS A N 1
ATOM 1673 C CA . LYS A 1 211 ? 19.900 -10.773 -25.045 1.00 52.03 211 LYS A CA 1
ATOM 1674 C C . LYS A 1 211 ? 19.805 -10.717 -26.578 1.00 52.03 211 LYS A C 1
ATOM 1676 O O . LYS A 1 211 ? 19.077 -11.531 -27.146 1.00 52.03 211 LYS A O 1
ATOM 1681 N N . PRO A 1 212 ? 20.532 -9.817 -27.266 1.00 45.41 212 PRO A N 1
ATOM 1682 C CA . PRO A 1 212 ? 20.598 -9.869 -28.719 1.00 45.41 212 PRO A CA 1
ATOM 1683 C C . PRO A 1 212 ? 21.209 -11.210 -29.140 1.00 45.41 212 PRO A C 1
ATOM 1685 O O . PRO A 1 212 ? 22.179 -11.672 -28.532 1.00 45.41 212 PRO A O 1
ATOM 1688 N N . ALA A 1 213 ? 20.618 -11.847 -30.155 1.00 44.47 213 ALA A N 1
ATOM 1689 C CA . ALA A 1 213 ? 21.283 -12.928 -30.867 1.00 44.47 213 ALA A CA 1
ATOM 1690 C C . ALA A 1 213 ? 22.624 -12.380 -31.377 1.00 44.47 213 ALA A C 1
ATOM 1692 O O . ALA A 1 213 ? 22.645 -11.318 -32.002 1.00 44.47 213 ALA A O 1
ATOM 1693 N N . ALA A 1 214 ? 23.709 -13.054 -30.995 1.00 42.62 214 ALA A N 1
ATOM 1694 C CA . ALA A 1 214 ? 25.074 -12.702 -31.368 1.00 42.62 214 ALA A CA 1
ATOM 1695 C C . ALA A 1 214 ? 25.267 -12.673 -32.890 1.00 42.62 214 ALA A C 1
ATOM 1697 O O . ALA A 1 214 ? 24.616 -13.495 -33.578 1.00 42.62 214 ALA A O 1
#

Sequence (214 aa):
MHNIVFDTNIFFNTEDGSDFPKNPQERIDLVGSFAARGKISGGLIFVTTPSVIDELKEFEQKNGFYIAELLAHVEVKAPSYLEIELSSSFVRDLIQESRDRSYRGLVIAEEVAVEVAKDNTLQAAATDHILFQKSIGAFITRLRERYRQATRHKWIDSTADLDLILLAKELDGLLFSNDEGVILWGRKLGLRELVVTQSKAKIENLLAVTKPAA

Radius of gyration: 22.38 Å; chains: 1; bounding box: 50×36×73 Å

pLDDT: mean 88.84, std 9.34, range [42.62, 97.44]

Foldseek 3Di:
DAEEQEALQLLQDDDPQAPADPHSQSRLVLLLVLLQLCVVLVLYAYEYEPVRVVVVVVCCVVPVHDNPSSVVRHHYDWFPVVPFDDDPVLVVVQVVLVVVLVVQLVVLVVVLVVVCVPDVQLVVCVVPPVSNCVVVVVSVVVSVVSSCVSNPPQAPPDVRLVRSLSVCRVRLHAYEHPRNNSVVSSVVRVHHYQDRRCNSVVSVVSSVVSPPDD